Protein AF-A0A179IK41-F1 (afdb_monomer_lite)

InterPro domains:
  IPR000396 Cyclic-AMP phosphodiesterase, class-II [PF02112] (14-158)
  IPR000396 Cyclic-AMP phosphodiesterase, class-II [PR00388] (103-121)
  IPR000396 Cyclic-AMP phosphodiesterase, class-II [PR00388] (133-154)
  IPR000396 Cyclic-AMP phosphodiesterase, class-II [PTHR28283] (4-215)
  IPR036866 Ribonuclease Z/Hydroxyacylglutathione hydrolase-like [G3DSA:3.60.15.10] (10-226)
  IPR036866 Ribonuclease Z/Hydroxyacylglutathione hydrolase-like [SSF56281] (7-157)

Structure (mmCIF, N/CA/C/O backbone):
data_AF-A0A179IK41-F1
#
_entry.id   AF-A0A179IK41-F1
#
loop_
_atom_site.group_PDB
_atom_site.id
_atom_site.type_symbol
_atom_site.label_atom_id
_atom_site.label_alt_id
_atom_site.label_comp_id
_atom_site.label_asym_id
_atom_site.label_entity_id
_atom_site.label_seq_id
_atom_site.pdbx_PDB_ins_code
_atom_site.Cartn_x
_atom_site.Cartn_y
_atom_site.Cartn_z
_atom_site.occupancy
_atom_site.B_iso_or_equiv
_atom_site.auth_seq_id
_atom_site.auth_comp_id
_atom_site.auth_asym_id
_atom_site.auth_atom_id
_atom_site.pdbx_PDB_model_num
ATOM 1 N N . MET A 1 1 ? -1.082 -41.231 -0.741 1.00 46.25 1 MET A N 1
ATOM 2 C CA . MET A 1 1 ? -0.270 -39.999 -0.713 1.00 46.25 1 MET A CA 1
ATOM 3 C C . MET A 1 1 ? -1.143 -38.954 -0.056 1.00 46.25 1 MET A C 1
ATOM 5 O O . MET A 1 1 ? -2.261 -38.789 -0.522 1.00 46.25 1 MET A O 1
ATOM 9 N N . ALA A 1 2 ? -0.727 -38.386 1.077 1.00 49.88 2 ALA A N 1
ATOM 10 C CA . ALA A 1 2 ? -1.462 -37.269 1.662 1.00 49.88 2 ALA A CA 1
ATOM 11 C C . ALA A 1 2 ? -1.469 -36.142 0.625 1.00 49.88 2 ALA A C 1
ATOM 13 O O . ALA A 1 2 ? -0.405 -35.795 0.110 1.00 49.88 2 ALA A O 1
ATOM 14 N N . ASP A 1 3 ? -2.659 -35.672 0.272 1.00 60.56 3 ASP A N 1
ATOM 15 C CA . ASP A 1 3 ? -2.859 -34.543 -0.624 1.00 60.56 3 ASP A CA 1
ATOM 16 C C . ASP A 1 3 ? -2.124 -33.351 0.000 1.00 60.56 3 ASP A C 1
ATOM 18 O O . ASP A 1 3 ? -2.500 -32.881 1.078 1.00 60.56 3 ASP A O 1
ATOM 22 N N . GLN A 1 4 ? -0.977 -32.959 -0.566 1.00 61.81 4 GLN A N 1
ATOM 23 C CA . GLN A 1 4 ? -0.276 -31.783 -0.067 1.00 61.81 4 GLN A CA 1
ATOM 24 C C . GLN A 1 4 ? -1.167 -30.595 -0.384 1.00 61.81 4 GLN A C 1
ATOM 26 O O . GLN A 1 4 ? -1.300 -30.219 -1.546 1.00 61.81 4 GLN A O 1
ATOM 31 N N . ALA A 1 5 ? -1.789 -30.039 0.656 1.00 78.94 5 ALA A N 1
ATOM 32 C CA . ALA A 1 5 ? -2.621 -28.858 0.536 1.00 78.94 5 ALA A CA 1
ATOM 33 C C . ALA A 1 5 ? -1.839 -27.778 -0.219 1.00 78.94 5 ALA A C 1
ATOM 35 O O . ALA A 1 5 ? -0.788 -27.317 0.237 1.00 78.94 5 ALA A O 1
ATOM 36 N N . SER A 1 6 ? -2.330 -27.414 -1.403 1.00 85.62 6 SER A N 1
ATOM 37 C CA . SER A 1 6 ? -1.764 -26.321 -2.179 1.00 85.62 6 SER A CA 1
ATOM 38 C C . SER A 1 6 ? -1.852 -25.032 -1.361 1.00 85.62 6 SER A C 1
ATOM 40 O O . SER A 1 6 ? -2.869 -24.809 -0.697 1.00 85.62 6 SER A O 1
ATOM 42 N N . PRO A 1 7 ? -0.830 -24.164 -1.397 1.00 90.12 7 PRO A N 1
ATOM 43 C CA . PRO A 1 7 ? -0.882 -22.910 -0.665 1.00 90.12 7 PRO A CA 1
ATOM 44 C C . PRO A 1 7 ? -2.068 -22.069 -1.154 1.00 90.12 7 PRO A C 1
ATOM 46 O O . PRO A 1 7 ? -2.265 -21.897 -2.355 1.00 90.12 7 PRO A O 1
ATOM 49 N N . SER A 1 8 ? -2.853 -21.534 -0.219 1.00 92.25 8 SER A N 1
ATOM 50 C CA . SER A 1 8 ? -3.996 -20.665 -0.539 1.00 92.25 8 SER A CA 1
ATOM 51 C C . SER A 1 8 ? -3.593 -19.193 -0.657 1.00 92.25 8 SER A C 1
ATOM 53 O O . SER A 1 8 ? -4.248 -18.420 -1.353 1.00 92.25 8 SER A O 1
ATOM 55 N N . LEU A 1 9 ? -2.502 -18.798 0.007 1.00 94.94 9 LEU A N 1
ATOM 56 C CA . LEU A 1 9 ? -2.040 -17.415 0.106 1.00 94.94 9 LEU A CA 1
ATOM 57 C C . LEU A 1 9 ? -0.565 -17.293 -0.265 1.00 94.94 9 LEU A C 1
ATOM 59 O O . LEU A 1 9 ? 0.245 -18.168 0.040 1.00 94.94 9 LEU A O 1
ATOM 63 N N . GLN A 1 10 ? -0.215 -16.153 -0.854 1.00 96.50 10 GLN A N 1
ATOM 64 C CA . GLN A 1 10 ? 1.165 -15.715 -1.018 1.00 96.50 10 GLN A CA 1
ATOM 65 C C . GLN A 1 10 ? 1.386 -14.433 -0.212 1.00 96.50 10 GLN A C 1
ATOM 67 O O . GLN A 1 10 ? 0.627 -13.474 -0.357 1.00 96.50 10 GLN A O 1
ATOM 72 N N . VAL A 1 11 ? 2.453 -14.412 0.590 1.00 97.88 11 VAL A N 1
ATOM 73 C CA . VAL A 1 11 ? 2.917 -13.228 1.324 1.00 97.88 11 VAL A CA 1
ATOM 74 C C . VAL A 1 11 ? 4.266 -12.795 0.758 1.00 97.88 11 VAL A C 1
ATOM 76 O O . VAL A 1 11 ? 5.195 -13.596 0.666 1.00 97.88 11 VAL A O 1
ATOM 79 N N . ILE A 1 12 ? 4.373 -11.527 0.377 1.00 98.56 12 ILE A N 1
ATOM 80 C CA . ILE A 1 12 ? 5.592 -10.904 -0.139 1.00 98.56 12 ILE A CA 1
ATOM 81 C C . ILE A 1 12 ? 6.046 -9.875 0.883 1.00 98.56 12 ILE A C 1
ATOM 83 O O . ILE A 1 12 ? 5.348 -8.897 1.147 1.00 98.56 12 ILE A O 1
ATOM 87 N N . VAL A 1 13 ? 7.224 -10.097 1.452 1.00 98.50 13 VAL A N 1
ATOM 88 C CA . VAL A 1 13 ? 7.828 -9.182 2.419 1.00 98.50 13 VAL A CA 1
ATOM 89 C C . VAL A 1 13 ? 8.485 -8.034 1.659 1.00 98.50 13 VAL A C 1
ATOM 91 O O . VAL A 1 13 ? 9.432 -8.254 0.905 1.00 98.50 13 VAL A O 1
ATOM 94 N N . LEU A 1 14 ? 7.973 -6.815 1.841 1.00 98.50 14 LEU A N 1
ATOM 95 C CA . LEU A 1 14 ? 8.584 -5.599 1.296 1.00 98.50 14 LEU A CA 1
ATOM 96 C C . LEU A 1 14 ? 9.569 -4.984 2.293 1.00 98.50 14 LEU A C 1
ATOM 98 O O . LEU A 1 14 ? 10.637 -4.526 1.886 1.00 98.50 14 LEU A O 1
ATOM 102 N N . GLY A 1 15 ? 9.220 -5.023 3.581 1.00 97.94 15 GLY A N 1
ATOM 103 C CA . GLY A 1 15 ? 10.081 -4.633 4.690 1.00 97.94 15 GLY A CA 1
ATOM 104 C C . GLY A 1 15 ? 9.665 -5.313 5.993 1.00 97.94 15 GLY A C 1
ATOM 105 O O . GLY A 1 15 ? 8.491 -5.629 6.195 1.00 97.94 15 GLY A O 1
ATOM 106 N N . SER A 1 16 ? 10.639 -5.580 6.863 1.00 97.06 16 SER A N 1
ATOM 107 C CA . SER A 1 16 ? 10.449 -6.373 8.091 1.00 97.06 16 SER A CA 1
ATOM 108 C C . SER A 1 16 ? 11.136 -5.792 9.333 1.00 97.06 16 SER A C 1
ATOM 110 O O . SER A 1 16 ? 11.309 -6.493 10.328 1.00 97.06 16 SER A O 1
ATOM 112 N N . GLY A 1 17 ? 11.611 -4.552 9.262 1.00 96.19 17 GLY A N 1
ATOM 113 C CA . GLY A 1 17 ? 12.271 -3.840 10.352 1.00 96.19 17 GLY A CA 1
ATOM 114 C C . GLY A 1 17 ? 11.326 -2.896 11.096 1.00 96.19 17 GLY A C 1
ATOM 115 O O . GLY A 1 17 ? 10.357 -2.400 10.532 1.00 96.19 17 GLY A O 1
ATOM 116 N N . GLY A 1 18 ? 11.653 -2.595 12.354 1.00 93.31 18 GLY A N 1
ATOM 117 C CA . GLY A 1 18 ? 10.970 -1.571 13.165 1.00 93.31 18 GLY A CA 1
ATOM 118 C C . GLY A 1 18 ? 11.677 -0.208 13.170 1.00 93.31 18 GLY A C 1
ATOM 119 O O . GLY A 1 18 ? 11.460 0.596 14.068 1.00 93.31 18 GLY A O 1
ATOM 120 N N . GLY A 1 19 ? 12.597 0.027 12.228 1.00 91.81 19 GLY A N 1
ATOM 121 C CA . GLY A 1 19 ? 13.522 1.165 12.248 1.00 91.81 19 GLY A CA 1
ATOM 122 C C . GLY A 1 19 ? 14.828 0.885 13.020 1.00 91.81 19 GLY A C 1
ATOM 123 O O . GLY A 1 19 ? 15.028 -0.218 13.531 1.00 91.81 19 GLY A O 1
ATOM 124 N N . PRO A 1 20 ? 15.770 1.848 13.065 1.00 94.31 20 PRO A N 1
ATOM 125 C CA . PRO A 1 20 ? 15.646 3.219 12.562 1.00 94.31 20 PRO A CA 1
ATOM 126 C C . PRO A 1 20 ? 15.827 3.357 11.042 1.00 94.31 20 PRO A C 1
ATOM 128 O O . PRO A 1 20 ? 15.587 4.433 10.511 1.00 94.31 20 PRO A O 1
ATOM 131 N N . GLN A 1 21 ? 16.248 2.299 10.340 1.00 95.38 21 GLN A N 1
ATOM 132 C CA . GLN A 1 21 ? 16.428 2.340 8.888 1.00 95.38 21 GLN A CA 1
ATOM 133 C C . GLN A 1 21 ? 15.076 2.326 8.161 1.00 95.38 21 GLN A C 1
ATOM 135 O O . GLN A 1 21 ? 14.357 1.328 8.180 1.00 95.38 21 GLN A O 1
ATOM 140 N N . GLU A 1 22 ? 14.761 3.417 7.472 1.00 94.75 22 GLU A N 1
ATOM 141 C CA . GLU A 1 22 ? 13.494 3.666 6.783 1.00 94.75 22 GLU A CA 1
ATOM 142 C C . GLU A 1 22 ? 13.307 2.837 5.504 1.00 94.75 22 GLU A C 1
ATOM 144 O O . GLU A 1 22 ? 12.190 2.647 5.032 1.00 94.75 22 GLU A O 1
ATOM 149 N N . SER A 1 23 ? 14.384 2.301 4.928 1.00 95.12 23 SER A N 1
ATOM 150 C CA . SER A 1 23 ? 14.318 1.517 3.688 1.00 95.12 23 SER A CA 1
ATOM 151 C C . SER A 1 23 ? 13.825 0.075 3.875 1.00 95.12 23 SER A C 1
ATOM 153 O O . SER A 1 23 ? 13.613 -0.621 2.882 1.00 95.12 23 SER A O 1
ATOM 155 N N . ASN A 1 24 ? 13.638 -0.375 5.121 1.00 96.69 24 ASN A N 1
ATOM 156 C CA . ASN A 1 24 ? 13.210 -1.734 5.462 1.00 96.69 24 ASN A CA 1
ATOM 157 C C . ASN A 1 24 ? 12.112 -1.756 6.541 1.00 96.69 24 ASN A C 1
ATOM 159 O O . ASN A 1 24 ? 11.941 -2.768 7.214 1.00 96.69 24 ASN A O 1
ATOM 163 N N . VAL A 1 25 ? 11.387 -0.656 6.759 1.00 98.06 25 VAL A N 1
ATOM 164 C CA . VAL A 1 25 ? 10.297 -0.644 7.750 1.00 98.06 25 VAL A CA 1
ATOM 165 C C . VAL A 1 25 ? 9.104 -1.507 7.315 1.00 98.06 25 VAL A C 1
ATOM 167 O O . VAL A 1 25 ? 8.933 -1.780 6.127 1.00 98.06 25 VAL A O 1
ATOM 170 N N . THR A 1 26 ? 8.301 -1.957 8.279 1.00 97.88 26 THR A N 1
ATOM 171 C CA . THR A 1 26 ? 7.210 -2.932 8.112 1.00 97.88 26 THR A CA 1
ATOM 172 C C . THR A 1 26 ? 6.309 -2.671 6.899 1.00 97.88 26 THR A C 1
ATOM 174 O O . THR A 1 26 ? 5.641 -1.638 6.804 1.00 97.88 26 THR A O 1
ATOM 177 N N . ALA A 1 27 ? 6.255 -3.644 5.985 1.00 98.44 27 ALA A N 1
ATOM 178 C CA . ALA A 1 27 ? 5.286 -3.687 4.894 1.00 98.44 27 ALA A CA 1
ATOM 179 C C . ALA A 1 27 ? 5.235 -5.070 4.231 1.00 98.44 27 ALA A C 1
ATOM 181 O O . ALA A 1 27 ? 6.269 -5.674 3.921 1.00 98.44 27 ALA A O 1
ATOM 182 N N . PHE A 1 28 ? 4.025 -5.530 3.919 1.00 98.62 28 PHE A N 1
ATOM 183 C CA . PHE A 1 28 ? 3.787 -6.800 3.236 1.00 98.62 28 PHE A CA 1
ATOM 184 C C . PHE A 1 28 ? 2.762 -6.639 2.118 1.00 98.62 28 PHE A C 1
ATOM 186 O O . PHE A 1 28 ? 1.824 -5.857 2.240 1.00 98.62 28 PHE A O 1
ATOM 193 N N . LEU A 1 29 ? 2.884 -7.437 1.058 1.00 98.44 29 LEU A N 1
ATOM 194 C CA . LEU A 1 29 ? 1.787 -7.682 0.123 1.00 98.44 29 LEU A CA 1
ATOM 195 C C . LEU A 1 29 ? 1.242 -9.086 0.343 1.00 98.44 29 LEU A C 1
ATOM 197 O O . LEU A 1 29 ? 2.009 -10.038 0.470 1.00 98.44 29 LEU A O 1
ATOM 201 N N . VAL A 1 30 ? -0.076 -9.220 0.338 1.00 97.94 30 VAL A N 1
ATOM 202 C CA . VAL A 1 30 ? -0.775 -10.495 0.485 1.00 97.94 30 VAL A CA 1
ATOM 203 C C . VAL A 1 30 ? -1.747 -10.654 -0.675 1.00 97.94 30 VAL A C 1
ATOM 205 O O . VAL A 1 30 ? -2.476 -9.719 -1.002 1.00 97.94 30 VAL A O 1
ATOM 208 N N . ARG A 1 31 ? -1.769 -11.837 -1.293 1.00 96.19 31 ARG A N 1
ATOM 209 C CA . ARG A 1 31 ? -2.791 -12.225 -2.279 1.00 96.19 31 ARG A CA 1
ATOM 210 C C . ARG A 1 31 ? -3.281 -13.643 -2.047 1.00 96.19 31 ARG A C 1
ATOM 212 O O . ARG A 1 31 ? -2.528 -14.490 -1.561 1.00 96.19 31 ARG A O 1
ATOM 219 N N . SER A 1 32 ? -4.505 -13.905 -2.490 1.00 95.50 32 SER A N 1
ATOM 220 C CA . SER A 1 32 ? -4.966 -15.269 -2.739 1.00 95.50 32 SER A CA 1
ATOM 221 C C . SER A 1 32 ? -4.298 -15.820 -3.997 1.00 95.50 32 SER A C 1
ATOM 223 O O . SER A 1 32 ? -4.169 -15.121 -5.008 1.00 95.50 32 SER A O 1
ATOM 225 N N . ILE A 1 33 ? -3.845 -17.072 -3.935 1.00 94.12 33 ILE A N 1
ATOM 226 C CA . ILE A 1 33 ? -3.207 -17.735 -5.078 1.00 94.12 33 ILE A CA 1
ATOM 227 C C . ILE A 1 33 ? -4.227 -18.015 -6.186 1.00 94.12 33 ILE A C 1
ATOM 229 O O . ILE A 1 33 ? -3.870 -17.902 -7.357 1.00 94.12 33 ILE A O 1
ATOM 233 N N . GLU A 1 34 ? -5.492 -18.242 -5.828 1.00 92.69 34 GLU A N 1
ATOM 234 C CA . GLU A 1 34 ? -6.603 -18.500 -6.756 1.00 92.69 34 GLU A CA 1
ATOM 235 C C . GLU A 1 34 ? -6.963 -17.294 -7.635 1.00 92.69 34 GLU A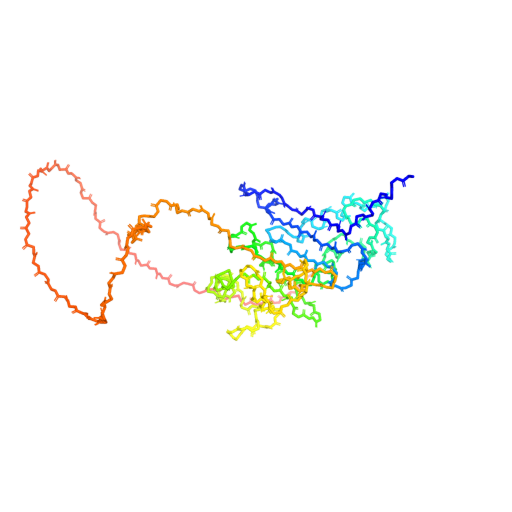 C 1
ATOM 237 O O . GLU A 1 34 ? -7.557 -17.450 -8.698 1.00 92.69 34 GLU A O 1
ATOM 242 N N . GLN A 1 35 ? -6.596 -16.082 -7.209 1.00 92.31 35 GLN A N 1
ATOM 243 C CA . GLN A 1 35 ? -6.954 -14.838 -7.898 1.00 92.31 35 GLN A CA 1
ATOM 244 C C . GLN A 1 35 ? -5.954 -14.426 -8.984 1.00 92.31 35 GLN A C 1
ATOM 246 O O . GLN A 1 35 ? -6.100 -13.362 -9.591 1.00 92.31 35 GLN A O 1
ATOM 251 N N . ASP A 1 36 ? -4.928 -15.245 -9.243 1.00 92.25 36 ASP A N 1
ATOM 252 C CA . ASP A 1 36 ? -3.797 -14.895 -10.104 1.00 92.25 36 ASP A CA 1
ATOM 253 C C . ASP A 1 36 ? -3.227 -13.490 -9.761 1.00 92.25 36 ASP A C 1
ATOM 255 O O . ASP A 1 36 ? -3.408 -12.931 -8.672 1.00 92.25 36 ASP A O 1
ATOM 259 N N . TRP A 1 37 ? -2.523 -12.879 -10.711 1.00 95.25 37 TRP A N 1
ATOM 260 C CA . TRP A 1 37 ? -2.075 -11.486 -10.650 1.00 95.25 37 TRP A CA 1
ATOM 261 C C . TRP A 1 37 ? -3.112 -10.525 -11.259 1.00 95.25 37 TRP A C 1
ATOM 263 O O . TRP A 1 37 ? -2.784 -9.699 -12.116 1.00 95.25 37 TRP A O 1
ATOM 273 N N . ARG A 1 38 ? -4.390 -10.666 -10.881 1.00 93.50 38 ARG A N 1
ATOM 274 C CA . ARG A 1 38 ? -5.484 -9.821 -11.390 1.00 93.50 38 ARG A CA 1
ATOM 275 C C . ARG A 1 38 ? -5.464 -8.411 -10.797 1.00 93.50 38 ARG A C 1
ATOM 277 O O . ARG A 1 38 ? -4.865 -8.124 -9.764 1.00 93.50 38 ARG A O 1
ATOM 284 N N . LYS A 1 39 ? -6.150 -7.491 -11.479 1.00 93.56 39 LYS A N 1
ATOM 285 C CA . LYS A 1 39 ? -6.358 -6.122 -10.990 1.00 93.56 39 LYS A CA 1
ATOM 286 C C . LYS A 1 39 ? -7.072 -6.172 -9.635 1.00 93.56 39 LYS A C 1
ATOM 288 O O . LYS A 1 39 ? -8.155 -6.732 -9.556 1.00 93.56 39 LYS A O 1
ATOM 293 N N . GLY A 1 40 ? -6.501 -5.529 -8.621 1.00 93.38 40 GLY A N 1
ATOM 294 C CA . GLY A 1 40 ? -7.066 -5.489 -7.273 1.00 93.38 40 GLY A CA 1
ATOM 295 C C . GLY A 1 40 ? -6.922 -6.782 -6.459 1.00 93.38 40 GLY A C 1
ATOM 296 O O . GLY A 1 40 ? -7.605 -6.915 -5.450 1.00 93.38 40 GLY A O 1
ATOM 297 N N . SER A 1 41 ? -6.061 -7.726 -6.863 1.00 94.56 41 SER A N 1
ATOM 298 C CA . SER A 1 41 ? -5.874 -8.994 -6.139 1.00 94.56 41 SER A CA 1
ATOM 299 C C . SER A 1 41 ? -4.875 -8.934 -4.973 1.00 94.56 41 SER A C 1
ATOM 301 O O . SER A 1 41 ? -4.649 -9.950 -4.317 1.00 94.56 41 SER A O 1
ATOM 303 N N . LEU A 1 42 ? -4.256 -7.773 -4.707 1.00 96.00 42 LEU A N 1
ATOM 304 C CA . LEU A 1 42 ? -3.311 -7.582 -3.601 1.00 96.00 42 LEU A CA 1
ATOM 305 C C . LEU A 1 42 ? -3.892 -6.696 -2.494 1.00 96.00 42 LEU A C 1
ATOM 307 O O . LEU A 1 42 ? -4.410 -5.604 -2.749 1.00 96.00 42 LEU A O 1
ATOM 311 N N . VAL A 1 43 ? -3.667 -7.118 -1.253 1.00 97.44 43 VAL A N 1
ATOM 312 C CA . VAL A 1 43 ? -3.753 -6.282 -0.050 1.00 97.44 43 VAL A CA 1
ATOM 313 C C . VAL A 1 43 ? -2.341 -5.916 0.381 1.00 97.44 43 VAL A C 1
ATOM 315 O O . VAL A 1 43 ? -1.468 -6.778 0.448 1.00 97.44 43 VAL A O 1
ATOM 318 N N . ALA A 1 44 ? -2.116 -4.645 0.694 1.00 98.06 44 ALA A N 1
ATOM 319 C CA . ALA A 1 44 ? -0.925 -4.203 1.406 1.00 98.06 44 ALA A CA 1
ATOM 320 C C . ALA A 1 44 ? -1.213 -4.216 2.912 1.00 98.06 44 ALA A C 1
ATOM 322 O O . ALA A 1 44 ? -2.166 -3.573 3.343 1.00 98.06 44 ALA A O 1
ATOM 323 N N . VAL A 1 45 ? -0.434 -4.955 3.701 1.00 98.19 45 VAL A N 1
ATOM 324 C CA . VAL A 1 45 ? -0.525 -4.962 5.169 1.00 98.19 45 VAL A CA 1
ATOM 325 C C . VAL A 1 45 ? 0.603 -4.102 5.711 1.00 98.19 45 VAL A C 1
ATOM 327 O O . VAL A 1 45 ? 1.776 -4.454 5.569 1.00 98.19 45 VAL A O 1
ATOM 330 N N . ASP A 1 46 ? 0.219 -2.968 6.291 1.00 98.25 46 ASP A N 1
ATOM 331 C CA . ASP A 1 46 ? 1.075 -1.805 6.496 1.00 98.25 46 ASP A CA 1
ATOM 332 C C . ASP A 1 46 ? 1.805 -1.368 5.217 1.00 98.25 46 ASP A C 1
ATOM 334 O O . ASP A 1 46 ? 1.737 -1.982 4.149 1.00 98.25 46 ASP A O 1
ATOM 338 N N . ALA A 1 47 ? 2.445 -0.213 5.288 1.00 97.94 47 ALA A N 1
ATOM 339 C CA . ALA A 1 47 ? 3.099 0.390 4.145 1.00 97.94 47 ALA A CA 1
ATOM 340 C C . ALA A 1 47 ? 4.187 1.363 4.587 1.00 97.94 47 ALA A C 1
ATOM 342 O O . ALA A 1 47 ? 4.251 2.496 4.104 1.00 97.94 47 ALA A O 1
ATOM 343 N N . GLY A 1 48 ? 5.057 0.914 5.489 1.00 98.19 48 GLY A N 1
ATOM 344 C CA . GLY A 1 48 ? 6.282 1.622 5.830 1.00 98.19 48 GLY A CA 1
ATOM 345 C C . GLY A 1 48 ? 7.171 1.837 4.611 1.00 98.19 48 GLY A C 1
ATOM 346 O O . GLY A 1 48 ? 7.520 2.962 4.271 1.00 98.19 48 GLY A O 1
ATOM 347 N N . VAL A 1 49 ? 7.473 0.758 3.890 1.00 98.06 49 VAL A N 1
ATOM 348 C CA . VAL A 1 49 ? 8.178 0.793 2.603 1.00 98.06 49 VAL A CA 1
ATOM 349 C C . VAL A 1 49 ? 7.310 0.156 1.521 1.00 98.06 49 VAL A C 1
ATOM 351 O O . VAL A 1 49 ? 6.616 -0.823 1.768 1.00 98.06 49 VAL A O 1
ATOM 354 N N . HIS A 1 50 ? 7.293 0.710 0.305 1.00 97.19 50 HIS A N 1
ATOM 355 C CA . HIS A 1 50 ? 6.434 0.169 -0.756 1.00 97.19 50 HIS A CA 1
ATOM 356 C C . HIS A 1 50 ? 7.059 0.284 -2.148 1.00 97.19 50 HIS A C 1
ATOM 358 O O . HIS A 1 50 ? 7.742 -0.637 -2.584 1.00 97.19 50 HIS A O 1
ATOM 364 N N . LEU A 1 51 ? 6.877 1.409 -2.850 1.00 97.19 51 LEU A N 1
ATOM 365 C CA . LEU A 1 51 ? 7.292 1.566 -4.247 1.00 97.19 51 LEU A CA 1
ATOM 366 C C . LEU A 1 51 ? 8.787 1.283 -4.469 1.00 97.19 51 LEU A C 1
ATOM 368 O O . LEU A 1 51 ? 9.140 0.639 -5.455 1.00 97.19 51 LEU A O 1
ATOM 372 N N . SER A 1 52 ? 9.651 1.710 -3.546 1.00 97.38 52 SER A N 1
ATOM 373 C CA . SER A 1 52 ? 11.092 1.433 -3.582 1.00 97.38 52 SER A CA 1
ATOM 374 C C . SER A 1 52 ? 11.403 -0.058 -3.430 1.00 97.38 52 SER A C 1
ATOM 376 O O . SER A 1 52 ? 12.142 -0.610 -4.244 1.00 97.38 52 SER A O 1
ATOM 378 N N . ALA A 1 53 ? 10.799 -0.732 -2.448 1.00 98.31 53 ALA A N 1
ATOM 379 C CA . ALA A 1 53 ? 10.973 -2.167 -2.232 1.00 98.31 53 ALA A CA 1
ATOM 380 C C . ALA A 1 53 ? 10.448 -2.990 -3.417 1.00 98.31 53 ALA A C 1
ATOM 382 O O . ALA A 1 53 ? 11.141 -3.880 -3.898 1.00 98.31 53 ALA A O 1
ATOM 383 N N . ILE A 1 54 ? 9.268 -2.653 -3.948 1.00 98.56 54 ILE A N 1
ATOM 384 C CA . ILE A 1 54 ? 8.705 -3.319 -5.131 1.00 98.56 54 ILE A CA 1
ATOM 385 C C . ILE A 1 54 ? 9.618 -3.109 -6.347 1.00 98.56 54 ILE A C 1
ATOM 387 O O . ILE A 1 54 ? 9.878 -4.060 -7.078 1.00 98.56 54 ILE A O 1
ATOM 391 N N . THR A 1 55 ? 10.134 -1.891 -6.553 1.00 98.62 55 THR A N 1
ATOM 392 C CA . THR A 1 55 ? 11.074 -1.592 -7.650 1.00 98.62 55 THR A CA 1
ATOM 393 C C . THR A 1 55 ? 12.313 -2.470 -7.552 1.00 98.62 55 THR A C 1
ATOM 395 O O . THR A 1 55 ? 12.629 -3.166 -8.512 1.00 98.62 55 THR A O 1
ATOM 398 N N . ARG A 1 56 ? 12.953 -2.499 -6.379 1.00 98.50 56 ARG A N 1
ATOM 399 C CA . ARG A 1 56 ? 14.145 -3.310 -6.122 1.00 98.50 56 ARG A CA 1
ATOM 400 C C . ARG A 1 56 ? 13.887 -4.801 -6.361 1.00 98.50 56 ARG A C 1
ATOM 402 O O . ARG A 1 56 ? 14.652 -5.442 -7.066 1.00 98.50 56 ARG A O 1
ATOM 409 N N . LEU A 1 57 ? 12.792 -5.345 -5.827 1.00 98.56 57 LEU A N 1
ATOM 410 C CA . LEU A 1 57 ? 12.457 -6.766 -5.982 1.00 98.56 57 LEU A CA 1
ATOM 411 C C . LEU A 1 57 ? 12.167 -7.153 -7.439 1.00 98.56 57 LEU A C 1
ATOM 413 O O . LEU A 1 57 ? 12.497 -8.261 -7.856 1.00 98.56 57 LEU A O 1
ATOM 417 N N . ILE A 1 58 ? 11.548 -6.262 -8.219 1.00 98.56 58 ILE A N 1
ATOM 418 C CA . ILE A 1 58 ? 11.339 -6.487 -9.655 1.00 98.56 58 ILE A CA 1
ATOM 419 C C . ILE A 1 58 ? 12.669 -6.411 -10.404 1.00 98.56 58 ILE A C 1
ATOM 421 O O . ILE A 1 58 ? 12.915 -7.240 -11.274 1.00 98.56 58 ILE A O 1
ATOM 425 N N . GLU A 1 59 ? 13.520 -5.441 -10.080 1.00 98.25 59 GLU A N 1
ATOM 426 C CA . GLU A 1 59 ? 14.839 -5.274 -10.693 1.00 98.25 59 GLU A CA 1
ATOM 427 C C . GLU A 1 59 ? 15.733 -6.498 -10.453 1.00 98.25 59 GLU A C 1
ATOM 429 O O . GLU A 1 59 ? 16.235 -7.073 -11.412 1.00 98.25 59 GLU A O 1
ATOM 434 N N . GLU A 1 60 ? 15.831 -6.965 -9.204 1.00 98.12 60 GLU A N 1
ATOM 435 C CA . GLU A 1 60 ? 16.584 -8.168 -8.814 1.00 98.12 60 GLU A CA 1
ATOM 436 C C . GLU A 1 60 ? 16.084 -9.441 -9.522 1.00 98.12 60 GLU A C 1
ATOM 438 O O . GLU A 1 60 ? 16.872 -10.335 -9.828 1.00 98.12 60 GLU A O 1
ATOM 443 N N . ALA A 1 61 ? 14.778 -9.535 -9.791 1.00 97.94 61 ALA A N 1
ATOM 444 C CA . ALA A 1 61 ? 14.169 -10.677 -10.473 1.00 97.94 61 ALA A CA 1
ATOM 445 C C . ALA A 1 61 ? 14.190 -10.567 -12.010 1.00 97.94 61 ALA A C 1
ATOM 447 O O . ALA A 1 61 ? 13.878 -11.542 -12.700 1.00 97.94 61 ALA A O 1
ATOM 448 N N . THR A 1 62 ? 14.511 -9.396 -12.568 1.00 97.62 62 THR A N 1
ATOM 449 C CA . THR A 1 62 ? 14.477 -9.168 -14.018 1.00 97.62 62 THR A CA 1
ATOM 450 C C . THR A 1 62 ? 15.734 -9.752 -14.677 1.00 97.62 62 THR A C 1
ATOM 452 O O . THR A 1 62 ? 16.846 -9.390 -14.294 1.00 97.62 62 THR A O 1
ATOM 455 N N . PRO A 1 63 ? 15.604 -10.627 -15.695 1.00 95.12 63 PRO A N 1
ATOM 456 C CA . PRO A 1 63 ? 16.757 -11.168 -16.412 1.00 95.12 63 PRO A CA 1
ATOM 457 C C . PRO A 1 63 ? 17.579 -10.085 -17.122 1.00 95.12 63 PRO A C 1
ATOM 459 O O . PRO A 1 63 ? 17.041 -9.062 -17.550 1.00 95.12 63 PRO A O 1
ATOM 462 N N . SER A 1 64 ? 18.874 -10.353 -17.309 1.00 94.06 64 SER A N 1
ATOM 463 C CA . SER A 1 64 ? 19.767 -9.539 -18.138 1.00 94.06 64 SER A CA 1
ATOM 464 C C . SER A 1 64 ? 20.188 -10.326 -19.390 1.00 94.06 64 SER A C 1
ATOM 466 O O . SER A 1 64 ? 20.715 -11.431 -19.242 1.00 94.06 64 SER A O 1
ATOM 468 N N . PRO A 1 65 ? 19.971 -9.802 -20.614 1.00 94.12 65 PRO A N 1
ATOM 469 C CA . PRO A 1 65 ? 19.335 -8.516 -20.916 1.00 94.12 65 PRO A CA 1
ATOM 470 C C . PRO A 1 65 ? 17.826 -8.518 -20.614 1.00 94.12 65 PRO A C 1
ATOM 472 O O . PRO A 1 65 ? 17.178 -9.565 -20.662 1.00 94.12 65 PRO A O 1
ATOM 475 N N . THR A 1 66 ? 17.264 -7.336 -20.334 1.00 93.81 66 THR A N 1
ATOM 476 C CA . THR A 1 66 ? 15.830 -7.184 -20.048 1.00 93.81 66 THR A CA 1
ATOM 477 C C . THR A 1 66 ? 14.986 -7.656 -21.240 1.00 93.81 66 THR A C 1
ATOM 479 O O . THR A 1 66 ? 15.179 -7.149 -22.350 1.00 93.81 66 THR A O 1
ATOM 482 N N . PRO A 1 67 ? 14.039 -8.594 -21.044 1.00 96.00 67 PRO A N 1
ATOM 483 C CA . PRO A 1 67 ? 13.161 -9.057 -22.115 1.00 96.00 67 PRO A CA 1
ATOM 484 C C . PRO A 1 67 ? 12.270 -7.942 -22.677 1.00 96.00 67 PRO A C 1
ATOM 486 O O . PRO A 1 67 ? 11.930 -6.982 -21.983 1.00 96.00 67 PRO A O 1
ATOM 489 N N . THR A 1 68 ? 11.824 -8.091 -23.926 1.00 97.06 68 THR A N 1
ATOM 490 C CA . THR A 1 68 ? 10.852 -7.170 -24.529 1.00 97.06 68 THR A CA 1
ATOM 491 C C . THR A 1 68 ? 9.499 -7.270 -23.807 1.00 97.06 68 THR A C 1
ATOM 493 O O . THR A 1 68 ? 8.940 -8.365 -23.729 1.00 97.06 68 THR A O 1
ATOM 496 N N . PRO A 1 69 ? 8.936 -6.161 -23.294 1.00 96.94 69 PRO A N 1
ATOM 497 C CA . PRO A 1 69 ? 7.616 -6.173 -22.672 1.00 96.94 69 PRO A CA 1
ATOM 498 C C . PRO A 1 69 ? 6.491 -6.462 -23.681 1.00 96.94 69 PRO A C 1
ATOM 500 O O . PRO A 1 69 ? 6.581 -6.031 -24.831 1.00 96.94 69 PRO A O 1
ATOM 503 N N . PRO A 1 70 ? 5.388 -7.103 -23.255 1.00 97.50 70 PRO A N 1
ATOM 504 C CA . PRO A 1 70 ? 5.167 -7.638 -21.915 1.00 97.50 70 PRO A CA 1
ATOM 505 C C . PRO A 1 70 ? 5.901 -8.970 -21.700 1.00 97.50 70 PRO A C 1
ATOM 507 O O . PRO A 1 70 ? 5.871 -9.837 -22.569 1.00 97.50 70 PRO A O 1
ATOM 510 N N . PHE A 1 71 ? 6.488 -9.167 -20.518 1.00 97.62 71 PHE A N 1
ATOM 511 C CA . PHE A 1 71 ? 7.184 -10.407 -20.148 1.00 97.62 71 PHE A CA 1
ATOM 512 C C . PHE A 1 71 ? 6.747 -10.902 -18.768 1.00 97.62 71 PHE A C 1
ATOM 514 O O . PHE A 1 71 ? 6.217 -10.132 -17.974 1.00 97.62 71 PHE A O 1
ATOM 521 N N . THR A 1 72 ? 6.950 -12.184 -18.473 1.00 98.06 72 THR A N 1
ATOM 522 C CA . THR A 1 72 ? 6.584 -12.778 -17.179 1.00 98.06 72 THR A CA 1
ATOM 523 C C . THR A 1 72 ? 7.834 -13.034 -16.352 1.00 98.06 72 THR A C 1
ATOM 525 O O . THR A 1 72 ? 8.787 -13.628 -16.853 1.00 98.06 72 THR A O 1
ATOM 528 N N . LEU A 1 73 ? 7.830 -12.609 -15.087 1.00 97.88 73 LEU A N 1
ATOM 529 C CA . LEU A 1 73 ? 8.901 -12.956 -14.153 1.00 97.88 73 LEU A CA 1
ATOM 530 C C . LEU A 1 73 ? 8.878 -14.457 -13.856 1.00 97.88 73 LEU A C 1
ATOM 532 O O . LEU A 1 73 ? 7.834 -15.016 -13.526 1.00 97.88 73 LEU A O 1
ATOM 536 N N . THR A 1 74 ? 10.034 -15.109 -13.937 1.00 97.19 74 THR A N 1
ATOM 537 C CA . THR A 1 74 ? 10.181 -16.550 -13.668 1.00 97.19 74 THR A CA 1
ATOM 538 C C . THR A 1 74 ? 10.790 -16.846 -12.298 1.00 97.19 74 THR A C 1
ATOM 540 O O . THR A 1 74 ? 10.855 -18.003 -11.898 1.00 97.19 74 THR A O 1
ATOM 543 N N . SER A 1 75 ? 11.252 -15.822 -11.579 1.00 96.88 75 SER A N 1
ATOM 544 C CA . SER A 1 75 ? 11.910 -15.934 -10.277 1.00 96.88 75 SER A CA 1
ATOM 545 C C . SER A 1 75 ? 11.520 -14.774 -9.355 1.00 96.88 75 SER A C 1
ATOM 547 O O . SER A 1 75 ? 10.833 -13.831 -9.757 1.00 96.88 75 SER A O 1
ATOM 549 N N . GLY A 1 76 ? 11.953 -14.863 -8.096 1.00 97.31 76 GLY A N 1
ATOM 550 C CA . GLY A 1 76 ? 11.714 -13.842 -7.082 1.00 97.31 76 GLY A CA 1
ATOM 551 C C . GLY A 1 76 ? 10.275 -13.811 -6.549 1.00 97.31 76 GLY A C 1
ATOM 552 O O . GLY A 1 76 ? 9.430 -14.619 -6.944 1.00 97.31 76 GLY A O 1
ATOM 553 N N . PRO A 1 77 ? 9.968 -12.874 -5.636 1.00 97.31 77 PRO A N 1
ATOM 554 C CA . PRO A 1 77 ? 8.669 -12.833 -4.961 1.00 97.31 77 PRO A CA 1
ATOM 555 C C . PRO A 1 77 ? 7.482 -12.553 -5.893 1.00 97.31 77 PRO A C 1
ATOM 557 O O . PRO A 1 77 ? 6.350 -12.908 -5.575 1.00 97.31 77 PRO A O 1
ATOM 560 N N . PHE A 1 78 ? 7.737 -11.947 -7.054 1.00 98.00 78 PHE A N 1
ATOM 561 C CA . PHE A 1 78 ? 6.733 -11.654 -8.079 1.00 98.00 78 PHE A CA 1
ATOM 562 C C . PHE A 1 78 ? 6.724 -12.686 -9.222 1.00 98.00 78 PHE A C 1
ATOM 564 O O . PHE A 1 78 ? 6.228 -12.391 -10.306 1.00 98.00 78 PHE A O 1
ATOM 571 N N . ALA A 1 79 ? 7.265 -13.894 -9.021 1.00 97.00 79 ALA A N 1
ATOM 572 C CA . ALA A 1 79 ? 7.218 -14.948 -10.034 1.00 97.00 79 ALA A CA 1
ATOM 573 C C . ALA A 1 79 ? 5.776 -15.211 -10.524 1.00 97.00 79 ALA A C 1
ATOM 575 O O . ALA A 1 79 ? 4.813 -15.222 -9.754 1.00 97.00 79 ALA A O 1
ATOM 576 N N . GLY A 1 80 ? 5.625 -15.394 -11.836 1.00 96.75 80 GLY A N 1
ATOM 577 C CA . GLY A 1 80 ? 4.336 -15.524 -12.518 1.00 96.75 80 GLY A CA 1
ATOM 578 C C . GLY A 1 80 ? 3.650 -14.192 -12.846 1.00 96.75 80 GLY A C 1
ATOM 579 O O . GLY A 1 80 ? 2.675 -14.191 -13.598 1.00 96.75 80 GLY A O 1
ATOM 580 N N . LEU A 1 81 ? 4.144 -13.054 -12.343 1.00 97.88 81 LEU A N 1
ATOM 581 C CA . LEU A 1 81 ? 3.595 -11.744 -12.682 1.00 97.88 81 LEU A CA 1
ATOM 582 C C . LEU A 1 81 ? 3.997 -11.345 -14.107 1.00 97.88 81 LEU A C 1
ATOM 584 O O . LEU A 1 81 ? 5.183 -11.273 -14.439 1.00 97.88 81 LEU A O 1
ATOM 588 N N . ARG A 1 82 ? 2.997 -11.026 -14.934 1.00 97.88 82 ARG A N 1
ATOM 589 C CA . ARG A 1 82 ? 3.190 -10.472 -16.278 1.00 97.88 82 ARG A CA 1
ATOM 590 C C . ARG A 1 82 ? 3.382 -8.957 -16.207 1.00 97.88 82 ARG A C 1
ATOM 592 O O . ARG A 1 82 ? 2.447 -8.216 -15.917 1.00 97.88 82 ARG A O 1
ATOM 599 N N . LEU A 1 83 ? 4.590 -8.506 -16.512 1.00 97.69 83 LEU A N 1
ATOM 600 C CA . LEU A 1 83 ? 5.026 -7.120 -16.469 1.00 97.69 83 LEU A CA 1
ATOM 601 C C . LEU A 1 83 ? 4.821 -6.416 -17.820 1.00 97.69 83 LEU A C 1
ATOM 603 O O . LEU A 1 83 ? 5.361 -6.872 -18.830 1.00 97.69 83 LEU A O 1
ATOM 607 N N . PRO A 1 84 ? 4.052 -5.312 -17.874 1.00 97.38 84 PRO A N 1
ATOM 608 C CA . PRO A 1 84 ? 3.749 -4.618 -19.125 1.00 97.38 84 PRO A CA 1
ATOM 609 C C . PRO A 1 84 ? 4.804 -3.590 -19.563 1.00 97.38 84 PRO A C 1
ATOM 611 O O . PRO A 1 84 ? 4.733 -3.113 -20.695 1.00 97.38 84 PRO A O 1
ATOM 614 N N . HIS A 1 85 ? 5.754 -3.214 -18.703 1.00 97.50 85 HIS A N 1
ATOM 615 C CA . HIS A 1 85 ? 6.711 -2.136 -18.974 1.00 97.50 85 HIS A CA 1
ATOM 616 C C . HIS A 1 85 ? 8.163 -2.626 -19.010 1.00 97.50 85 HIS A C 1
ATOM 618 O O . HIS A 1 85 ? 8.490 -3.685 -18.481 1.00 97.50 85 HIS A O 1
ATOM 624 N N . GLY A 1 86 ? 9.042 -1.832 -19.630 1.00 95.62 86 GLY A N 1
ATOM 625 C CA . GLY A 1 86 ? 10.463 -2.167 -19.802 1.00 95.62 86 GLY A CA 1
ATOM 626 C C . GLY A 1 86 ? 11.359 -1.839 -18.611 1.00 95.62 86 GLY A C 1
ATOM 627 O O . GLY A 1 86 ? 12.504 -2.266 -18.594 1.00 95.62 86 GLY A O 1
ATOM 628 N N . THR A 1 87 ? 10.867 -1.093 -17.618 1.00 97.00 87 THR A N 1
ATOM 629 C CA . THR A 1 87 ? 11.658 -0.703 -16.443 1.00 97.00 87 THR A CA 1
ATOM 630 C C . THR A 1 87 ? 11.026 -1.219 -15.156 1.00 97.00 87 THR A C 1
ATOM 632 O O . THR A 1 87 ? 9.798 -1.278 -15.025 1.00 97.00 87 THR A O 1
ATOM 635 N N . ALA A 1 88 ? 11.866 -1.557 -14.175 1.00 97.81 88 ALA A N 1
ATOM 636 C CA . ALA A 1 88 ? 11.411 -2.010 -12.863 1.00 97.81 88 ALA A CA 1
ATOM 637 C C . ALA A 1 88 ? 10.539 -0.957 -12.160 1.00 97.81 88 ALA A C 1
ATOM 639 O O . ALA A 1 88 ? 9.499 -1.295 -11.603 1.00 97.81 88 ALA A O 1
ATOM 640 N N . SER A 1 89 ? 10.892 0.328 -12.268 1.00 97.06 89 SER A N 1
ATOM 641 C CA . SER A 1 89 ? 10.134 1.432 -11.667 1.00 97.06 89 SER A CA 1
ATOM 642 C C . SER A 1 89 ? 8.729 1.587 -12.260 1.00 97.06 89 SER A C 1
ATOM 644 O O . SER A 1 89 ? 7.756 1.747 -11.519 1.00 97.06 89 SER A O 1
ATOM 646 N N . ALA A 1 90 ? 8.579 1.480 -13.585 1.00 96.69 90 ALA A N 1
ATOM 647 C CA . ALA A 1 90 ? 7.269 1.533 -14.234 1.00 96.69 90 ALA A CA 1
ATOM 648 C C . ALA A 1 90 ? 6.402 0.327 -13.841 1.00 96.69 90 ALA A C 1
ATOM 650 O O . ALA A 1 90 ? 5.209 0.474 -13.569 1.00 96.69 90 ALA A O 1
ATOM 651 N N . ASN A 1 91 ? 7.011 -0.855 -13.745 1.00 97.69 91 ASN A N 1
ATOM 652 C CA . ASN A 1 91 ? 6.345 -2.077 -13.305 1.00 97.69 91 ASN A CA 1
ATOM 653 C C . ASN A 1 91 ? 5.951 -2.042 -11.820 1.00 97.69 91 ASN A C 1
ATOM 655 O O . ASN A 1 91 ? 4.836 -2.426 -11.478 1.00 97.69 91 ASN A O 1
ATOM 659 N N . ALA A 1 92 ? 6.789 -1.501 -10.937 1.00 97.50 92 ALA A N 1
ATOM 660 C CA . ALA A 1 92 ? 6.452 -1.314 -9.527 1.00 97.50 92 ALA A CA 1
ATOM 661 C C . ALA A 1 92 ? 5.277 -0.350 -9.339 1.00 97.50 92 ALA A C 1
ATOM 663 O O . ALA A 1 92 ? 4.380 -0.562 -8.513 1.00 97.50 92 ALA A O 1
ATOM 664 N N . ALA A 1 93 ? 5.239 0.692 -10.165 1.00 95.62 93 ALA A N 1
ATOM 665 C CA . ALA A 1 93 ? 4.128 1.616 -10.191 1.00 95.62 93 ALA A CA 1
ATOM 666 C C . ALA A 1 93 ? 2.857 0.962 -10.772 1.00 95.62 93 ALA A C 1
ATOM 668 O O . ALA A 1 93 ? 1.761 1.237 -10.286 1.00 95.62 93 ALA A O 1
ATOM 669 N N . HIS A 1 94 ? 2.983 0.047 -11.743 1.00 95.44 94 HIS A N 1
ATOM 670 C CA . HIS A 1 94 ? 1.876 -0.792 -12.216 1.00 95.44 94 HIS A CA 1
ATOM 671 C C . HIS A 1 94 ? 1.326 -1.700 -11.107 1.00 95.44 94 HIS A C 1
ATOM 673 O O . HIS A 1 94 ? 0.112 -1.700 -10.900 1.00 95.44 94 HIS A O 1
ATOM 679 N N . VAL A 1 95 ? 2.187 -2.395 -10.352 1.00 96.12 95 VAL A N 1
ATOM 680 C CA . VAL A 1 95 ? 1.793 -3.218 -9.192 1.00 96.12 95 VAL A CA 1
ATOM 681 C C . VAL A 1 95 ? 1.014 -2.374 -8.184 1.00 96.12 95 VAL A C 1
ATOM 683 O O . VAL A 1 95 ? -0.128 -2.688 -7.852 1.00 96.12 95 VAL A O 1
ATOM 686 N N . THR A 1 96 ? 1.582 -1.242 -7.765 1.00 94.81 96 THR A N 1
ATOM 687 C CA . THR A 1 96 ? 0.971 -0.359 -6.759 1.00 94.81 96 THR A CA 1
ATOM 688 C C . THR A 1 96 ? -0.364 0.228 -7.238 1.00 94.81 96 THR A C 1
ATOM 690 O O . THR A 1 96 ? -1.349 0.269 -6.499 1.00 94.81 96 THR A O 1
ATOM 693 N N . ARG A 1 97 ? -0.447 0.680 -8.496 1.00 92.81 97 ARG A N 1
ATOM 694 C CA . ARG A 1 97 ? -1.655 1.336 -9.025 1.00 92.81 97 ARG A CA 1
ATOM 695 C C . ARG A 1 97 ? -2.748 0.359 -9.444 1.00 92.81 97 ARG A C 1
ATOM 697 O O . ARG A 1 97 ? -3.923 0.688 -9.286 1.00 92.81 97 ARG A O 1
ATOM 704 N N . THR A 1 98 ? -2.388 -0.821 -9.934 1.00 93.62 98 THR A N 1
ATOM 705 C CA . THR A 1 98 ? -3.332 -1.745 -10.582 1.00 93.62 98 THR A CA 1
ATOM 706 C C . THR A 1 98 ? -3.650 -2.955 -9.721 1.00 93.62 98 THR A C 1
ATOM 708 O O . THR A 1 98 ? -4.804 -3.366 -9.674 1.00 93.62 98 THR A O 1
ATOM 711 N N . LEU A 1 99 ? -2.657 -3.534 -9.048 1.00 95.25 99 LEU A N 1
ATOM 712 C CA . LEU A 1 99 ? -2.830 -4.807 -8.350 1.00 95.25 99 LEU A CA 1
ATOM 713 C C . LEU A 1 99 ? -3.198 -4.611 -6.878 1.00 95.25 99 LEU A C 1
ATOM 715 O O . LEU A 1 99 ? -4.049 -5.334 -6.377 1.00 95.25 99 LEU A O 1
ATOM 719 N N . VAL A 1 100 ? -2.617 -3.615 -6.204 1.00 95.62 100 VAL A N 1
ATOM 720 C CA . VAL A 1 100 ? -2.965 -3.290 -4.808 1.00 95.62 100 VAL A CA 1
ATOM 721 C C . VAL A 1 100 ? -4.335 -2.612 -4.754 1.00 95.62 100 VAL A C 1
ATOM 723 O O . VAL A 1 100 ? -4.487 -1.512 -5.283 1.00 95.62 100 VAL A O 1
ATOM 726 N N . ASP A 1 101 ? -5.330 -3.238 -4.130 1.00 94.69 101 ASP A N 1
ATOM 727 C CA . ASP A 1 101 ? -6.671 -2.654 -3.941 1.00 94.69 101 ASP A CA 1
ATOM 728 C C . ASP A 1 101 ? -6.756 -1.857 -2.634 1.00 94.69 101 ASP A C 1
ATOM 730 O O . ASP A 1 101 ? -7.147 -0.684 -2.620 1.00 94.69 101 ASP A O 1
ATOM 734 N N . THR A 1 102 ? -6.307 -2.496 -1.553 1.00 96.62 102 THR A N 1
ATOM 735 C CA . THR A 1 102 ? -6.513 -2.039 -0.179 1.00 96.62 102 THR A CA 1
ATOM 736 C C . THR A 1 102 ? -5.205 -2.003 0.593 1.00 96.62 102 THR A C 1
ATOM 738 O O . THR A 1 102 ? -4.420 -2.948 0.548 1.00 96.62 102 THR A O 1
ATOM 741 N N . PHE A 1 103 ? -5.007 -0.921 1.340 1.00 97.88 103 PHE A N 1
ATOM 742 C CA . PHE A 1 103 ? -3.986 -0.790 2.370 1.00 97.88 103 PHE A CA 1
ATOM 743 C C . PHE A 1 103 ? -4.632 -1.047 3.731 1.00 97.88 103 PHE A C 1
ATOM 745 O O . PHE A 1 103 ? -5.427 -0.236 4.205 1.00 97.88 103 PHE A O 1
ATOM 752 N N . LEU A 1 104 ? -4.316 -2.187 4.334 1.00 97.69 104 LEU A N 1
ATOM 753 C CA . LEU A 1 104 ? -4.688 -2.554 5.691 1.00 97.69 104 LEU A CA 1
ATOM 754 C C . LEU A 1 104 ? -3.639 -1.993 6.653 1.00 97.69 104 LEU A C 1
ATOM 756 O O . LEU A 1 104 ? -2.548 -2.548 6.758 1.00 97.69 104 LEU A O 1
ATOM 760 N N . ILE A 1 105 ? -3.960 -0.899 7.339 1.00 98.00 105 ILE A N 1
ATOM 761 C CA . ILE A 1 105 ? -3.030 -0.244 8.264 1.00 98.00 105 ILE A CA 1
ATOM 762 C C . ILE A 1 105 ? -3.334 -0.676 9.694 1.00 98.00 105 ILE A C 1
ATOM 764 O O . ILE A 1 105 ? -4.445 -0.476 10.193 1.00 98.00 105 ILE A O 1
ATOM 768 N N . THR A 1 106 ? -2.332 -1.238 10.365 1.00 96.44 106 THR A N 1
ATOM 769 C CA . THR A 1 106 ? -2.455 -1.729 11.739 1.00 96.44 106 THR A CA 1
ATOM 770 C C . THR A 1 106 ? -2.610 -0.569 12.722 1.00 96.44 106 THR A C 1
ATOM 772 O O . THR A 1 106 ? -3.567 -0.532 13.497 1.00 96.44 106 THR A O 1
ATOM 775 N N . HIS A 1 107 ? -1.713 0.416 12.657 1.00 96.38 107 HIS A N 1
ATOM 776 C CA . HIS A 1 107 ? -1.702 1.600 13.515 1.00 96.38 107 HIS A CA 1
ATOM 777 C C . HIS A 1 107 ? -0.928 2.763 12.855 1.00 96.38 107 HIS A C 1
ATOM 779 O O . HIS A 1 107 ? -0.231 2.551 11.864 1.00 96.38 107 HIS A O 1
ATOM 785 N N . PRO A 1 108 ? -1.069 4.016 13.335 1.00 96.94 108 PRO A N 1
ATOM 786 C CA . PRO A 1 108 ? -0.647 5.198 12.578 1.00 96.94 108 PRO A CA 1
ATOM 787 C C . PRO A 1 108 ? 0.807 5.639 12.829 1.00 96.94 108 PRO A C 1
ATOM 789 O O . PRO A 1 108 ? 1.132 6.802 12.587 1.00 96.94 108 PRO A O 1
ATOM 792 N N . HIS A 1 109 ? 1.686 4.770 13.339 1.00 97.06 109 HIS A N 1
ATOM 793 C CA . HIS A 1 109 ? 3.102 5.126 13.469 1.00 97.06 109 HIS A CA 1
ATOM 794 C C . HIS A 1 109 ? 3.769 5.259 12.092 1.00 97.06 109 HIS A C 1
ATOM 796 O O . HIS A 1 109 ? 3.396 4.584 11.131 1.00 97.06 109 HIS A O 1
ATOM 802 N N . LEU A 1 110 ? 4.748 6.163 11.981 1.00 97.56 110 LEU A N 1
ATOM 803 C CA . LEU A 1 110 ? 5.351 6.553 10.698 1.00 97.56 110 LEU A CA 1
ATOM 804 C C . LEU A 1 110 ? 6.039 5.397 9.966 1.00 97.56 110 LEU A C 1
ATOM 806 O O . LEU A 1 110 ? 5.982 5.326 8.739 1.00 97.56 110 LEU A O 1
ATOM 810 N N . ASP A 1 111 ? 6.653 4.479 10.695 1.00 97.69 111 ASP A N 1
ATOM 811 C CA . ASP A 1 111 ? 7.269 3.266 10.165 1.00 97.69 111 ASP A CA 1
ATOM 812 C C . ASP A 1 111 ? 6.248 2.279 9.577 1.00 97.69 111 ASP A C 1
ATOM 814 O O . ASP A 1 111 ? 6.626 1.437 8.776 1.00 97.69 111 ASP A O 1
ATOM 818 N N . HIS A 1 112 ? 4.954 2.431 9.867 1.00 98.12 112 HIS A N 1
ATOM 819 C CA . HIS A 1 112 ? 3.883 1.630 9.268 1.00 98.12 112 HIS A CA 1
ATOM 820 C C . HIS A 1 112 ? 3.167 2.337 8.107 1.00 98.12 112 HIS A C 1
ATOM 822 O O . HIS A 1 112 ? 2.447 1.688 7.350 1.00 98.12 112 HIS A O 1
ATOM 828 N N . ILE A 1 113 ? 3.342 3.656 7.935 1.00 98.31 113 ILE A N 1
ATOM 829 C CA . ILE A 1 113 ? 2.524 4.448 6.993 1.00 98.31 113 ILE A CA 1
ATOM 830 C C . ILE A 1 113 ? 3.315 5.296 5.993 1.00 98.31 113 ILE A C 1
ATOM 832 O O . ILE A 1 113 ? 2.740 5.754 5.006 1.00 98.31 113 ILE A O 1
ATOM 836 N N . SER A 1 114 ? 4.599 5.558 6.245 1.00 97.88 114 SER A N 1
ATOM 837 C CA . SER A 1 114 ? 5.393 6.542 5.491 1.00 97.88 114 SER A CA 1
ATOM 838 C C . SER A 1 114 ? 5.428 6.255 3.991 1.00 97.88 114 SER A C 1
ATOM 840 O O . SER A 1 114 ? 5.130 7.139 3.186 1.00 97.88 114 SER A O 1
ATOM 842 N N . GLY A 1 115 ? 5.708 5.013 3.605 1.00 97.25 115 GLY A N 1
ATOM 843 C CA . GLY A 1 115 ? 5.692 4.559 2.223 1.00 97.25 115 GLY A CA 1
ATOM 844 C C . GLY A 1 115 ? 4.333 4.756 1.559 1.00 97.25 115 GLY A C 1
ATOM 845 O O . GLY A 1 115 ? 4.285 5.262 0.441 1.00 97.25 115 GLY A O 1
ATOM 846 N N . PHE A 1 116 ? 3.223 4.422 2.221 1.00 97.31 116 PHE A N 1
ATOM 847 C CA . PHE A 1 116 ? 1.889 4.707 1.685 1.00 97.31 116 PHE A CA 1
ATOM 848 C C . PHE A 1 116 ? 1.700 6.202 1.447 1.00 97.31 116 PHE A C 1
ATOM 850 O O . PHE A 1 116 ? 1.422 6.585 0.312 1.00 97.31 116 PHE A O 1
ATOM 857 N N . VAL A 1 117 ? 1.915 7.032 2.475 1.00 97.56 117 VAL A N 1
ATOM 858 C CA . VAL A 1 117 ? 1.710 8.488 2.415 1.00 97.56 117 VAL A CA 1
ATOM 859 C C . VAL A 1 117 ? 2.515 9.102 1.273 1.00 97.56 117 VAL A C 1
ATOM 861 O O . VAL A 1 117 ? 1.933 9.754 0.411 1.00 97.56 117 VAL A O 1
ATOM 864 N N . ILE A 1 118 ? 3.818 8.825 1.187 1.00 96.94 118 ILE A N 1
ATOM 865 C CA . ILE A 1 118 ? 4.688 9.361 0.128 1.00 96.94 118 ILE A CA 1
ATOM 866 C C . ILE A 1 118 ? 4.225 8.888 -1.255 1.00 96.94 118 ILE A C 1
ATOM 868 O O . ILE A 1 118 ? 4.106 9.686 -2.188 1.00 96.94 118 ILE A O 1
ATOM 872 N N . ASN A 1 119 ? 3.906 7.598 -1.398 1.00 95.31 119 ASN A N 1
ATOM 873 C CA . ASN A 1 119 ? 3.522 7.024 -2.687 1.00 95.31 119 ASN A CA 1
ATOM 874 C C . ASN A 1 119 ? 2.170 7.535 -3.195 1.00 95.31 119 ASN A C 1
ATOM 876 O O . ASN A 1 119 ? 1.898 7.412 -4.392 1.00 95.31 119 ASN A O 1
ATOM 880 N N . THR A 1 120 ? 1.351 8.163 -2.342 1.00 93.62 120 THR A N 1
ATOM 881 C CA . THR A 1 120 ? 0.111 8.812 -2.787 1.00 93.62 120 THR A CA 1
ATOM 882 C C . THR A 1 120 ? 0.339 9.950 -3.786 1.00 93.62 120 THR A C 1
ATOM 884 O O . THR A 1 120 ? -0.511 10.161 -4.647 1.00 93.62 120 THR A O 1
ATOM 887 N N . ALA A 1 121 ? 1.510 10.602 -3.780 1.00 89.19 121 ALA A N 1
ATOM 888 C CA . ALA A 1 121 ? 1.878 11.585 -4.808 1.00 89.19 121 ALA A CA 1
ATOM 889 C C . ALA A 1 121 ? 1.946 10.969 -6.218 1.00 89.19 121 ALA A C 1
ATOM 891 O O . ALA A 1 121 ? 1.750 11.651 -7.221 1.00 89.19 121 ALA A O 1
ATOM 892 N N . GLY A 1 122 ? 2.212 9.663 -6.295 1.00 83.50 122 GLY A N 1
ATOM 893 C CA . GLY A 1 122 ? 2.249 8.890 -7.528 1.00 83.50 122 GLY A CA 1
ATOM 894 C C . GLY A 1 122 ? 0.951 8.143 -7.834 1.00 83.50 122 GLY A C 1
ATOM 895 O O . GLY A 1 122 ? 0.979 7.264 -8.696 1.00 83.50 122 GLY A O 1
ATOM 896 N N . LEU A 1 123 ? -0.169 8.418 -7.155 1.00 72.00 123 LEU A N 1
ATOM 897 C CA . LEU A 1 123 ? -1.455 7.756 -7.410 1.00 72.00 123 LEU A CA 1
ATOM 898 C C . LEU A 1 123 ? -2.358 8.551 -8.379 1.00 72.00 123 LEU A C 1
ATOM 900 O O . LEU A 1 123 ? -3.296 9.203 -7.933 1.00 72.00 123 LEU A O 1
ATOM 904 N N . PRO A 1 124 ? -2.208 8.408 -9.709 1.00 61.94 124 PRO A N 1
ATOM 905 C CA . PRO A 1 124 ? -3.333 8.579 -10.619 1.00 61.94 124 PRO A CA 1
ATOM 906 C C . PRO A 1 124 ? -3.778 7.194 -11.105 1.00 61.94 124 PRO A C 1
ATOM 908 O O . PRO A 1 124 ? -3.226 6.626 -12.048 1.00 61.94 124 PRO A O 1
ATOM 911 N N . GLY A 1 125 ? -4.744 6.609 -10.395 1.00 59.12 125 GLY A N 1
ATOM 912 C CA . GLY A 1 125 ? -5.441 5.380 -10.783 1.00 59.12 125 GLY A CA 1
ATOM 913 C C . GLY A 1 125 ? -6.888 5.674 -11.181 1.00 59.12 125 GLY A C 1
ATOM 914 O O . GLY A 1 125 ? -7.430 6.719 -10.847 1.00 59.12 125 GLY A O 1
ATOM 915 N N . THR A 1 126 ? -7.552 4.738 -11.865 1.00 62.06 126 THR A N 1
ATOM 916 C CA . THR A 1 126 ? -8.967 4.895 -12.267 1.00 62.06 126 THR A CA 1
ATOM 917 C C . THR A 1 126 ? -9.951 4.841 -11.092 1.00 62.06 126 THR A C 1
ATOM 919 O O . THR A 1 126 ? -11.145 5.031 -11.300 1.00 62.06 126 THR A O 1
ATOM 922 N N . ARG A 1 127 ? -9.491 4.457 -9.891 1.00 80.75 127 ARG A N 1
ATOM 923 C CA . ARG A 1 127 ? -10.318 4.258 -8.694 1.00 80.75 127 ARG A CA 1
ATOM 924 C C . ARG A 1 127 ? -9.577 4.723 -7.437 1.00 80.75 127 ARG A C 1
ATOM 926 O O . ARG A 1 127 ? -8.358 4.525 -7.383 1.00 80.75 127 ARG A O 1
ATOM 933 N N . PRO A 1 128 ? -10.300 5.268 -6.445 1.00 90.12 128 PRO A N 1
ATOM 934 C CA . PRO A 1 128 ? -9.741 5.553 -5.130 1.00 90.12 128 PRO A CA 1
ATOM 935 C C . PRO A 1 128 ? -9.137 4.293 -4.500 1.00 90.12 128 PRO A C 1
ATOM 937 O O . PRO A 1 128 ? -9.675 3.195 -4.664 1.00 90.12 128 PRO A O 1
ATOM 940 N N . LYS A 1 129 ? -8.018 4.439 -3.786 1.00 93.38 129 LYS A N 1
ATOM 941 C CA . LYS A 1 129 ? -7.437 3.352 -2.982 1.00 93.38 129 LYS A CA 1
ATOM 942 C C . LYS A 1 129 ? -8.169 3.245 -1.655 1.00 93.38 129 LYS A C 1
ATOM 944 O O . LYS A 1 129 ? -8.505 4.262 -1.054 1.00 93.38 129 LYS A O 1
ATOM 949 N N . LYS A 1 130 ? -8.379 2.028 -1.161 1.00 96.12 130 LYS A N 1
ATOM 950 C CA . LYS A 1 130 ? -8.996 1.835 0.154 1.00 96.12 130 LYS A CA 1
ATOM 951 C C . LYS A 1 130 ? -7.921 1.879 1.236 1.00 96.12 130 LYS A C 1
ATOM 953 O O . LYS A 1 130 ? -6.923 1.168 1.135 1.00 96.12 130 LYS A O 1
ATOM 958 N N . LEU A 1 131 ? -8.137 2.679 2.276 1.00 97.56 131 LEU A N 1
ATOM 959 C CA . LEU A 1 131 ? -7.398 2.587 3.534 1.00 97.56 131 LEU A CA 1
ATOM 960 C C . LEU A 1 131 ? -8.303 1.911 4.556 1.00 97.56 131 LEU A C 1
ATOM 962 O O . LEU A 1 131 ? -9.250 2.521 5.053 1.00 97.56 131 LEU A O 1
ATOM 966 N N . ALA A 1 132 ? -8.017 0.646 4.843 1.00 97.69 132 ALA A N 1
ATOM 967 C CA . ALA A 1 132 ? -8.739 -0.157 5.811 1.00 97.69 132 ALA A CA 1
ATOM 968 C C . ALA A 1 132 ? -8.009 -0.143 7.153 1.00 97.69 132 ALA A C 1
ATOM 970 O O . ALA A 1 132 ? -6.852 -0.547 7.230 1.00 97.69 132 ALA A O 1
ATOM 971 N N . ALA A 1 133 ? -8.661 0.333 8.209 1.00 97.25 133 ALA A N 1
ATOM 972 C CA . ALA A 1 133 ? -8.083 0.335 9.551 1.00 97.25 133 ALA A CA 1
ATOM 973 C C . ALA A 1 133 ? -9.159 0.509 10.628 1.00 97.25 133 ALA A C 1
ATOM 975 O O . ALA A 1 133 ? -10.318 0.821 10.335 1.00 97.25 133 ALA A O 1
ATOM 976 N N . LEU A 1 134 ? -8.768 0.336 11.892 1.00 96.31 134 LEU A N 1
ATOM 977 C CA . LEU A 1 134 ? -9.627 0.673 13.026 1.00 96.31 134 LEU A CA 1
ATOM 978 C C . LEU A 1 134 ? -9.937 2.187 13.069 1.00 96.31 134 LEU A C 1
ATOM 980 O O . LEU A 1 134 ? -9.142 2.998 12.574 1.00 96.31 134 LEU A O 1
ATOM 984 N N . PRO A 1 135 ? -11.061 2.604 13.690 1.00 96.25 135 PRO A N 1
ATOM 985 C CA . PRO A 1 135 ? -11.476 4.006 13.715 1.00 96.25 135 PRO A CA 1
ATOM 986 C C . PRO A 1 135 ? -10.435 4.951 14.325 1.00 96.25 135 PRO A C 1
ATOM 988 O O . PRO A 1 135 ? -10.278 6.067 13.836 1.00 96.25 135 PRO A O 1
ATOM 991 N N . SER A 1 136 ? -9.697 4.505 15.348 1.00 95.62 136 SER A N 1
ATOM 992 C CA . SER A 1 136 ? -8.613 5.274 15.976 1.00 95.62 136 SER A CA 1
ATOM 993 C C . SER A 1 136 ? -7.493 5.601 14.984 1.00 95.62 136 SER A C 1
ATOM 995 O O . SER A 1 136 ? -7.082 6.756 14.876 1.00 95.62 136 SER A O 1
ATOM 997 N N . THR A 1 137 ? -7.053 4.617 14.198 1.00 97.44 137 THR A N 1
ATOM 998 C CA . THR A 1 137 ? -6.046 4.795 13.143 1.00 97.44 137 THR A CA 1
ATOM 999 C C . THR A 1 137 ? -6.550 5.747 12.060 1.00 97.44 137 THR A C 1
ATOM 1001 O O . THR A 1 137 ? -5.848 6.689 11.697 1.00 97.44 137 THR A O 1
ATOM 1004 N N . ILE A 1 138 ? -7.790 5.578 11.584 1.00 98.12 138 ILE A N 1
ATOM 1005 C CA . ILE A 1 138 ? -8.386 6.481 10.580 1.00 98.12 138 ILE A CA 1
ATOM 1006 C C . ILE A 1 138 ? -8.473 7.914 11.115 1.00 98.12 138 ILE A C 1
ATOM 1008 O O . ILE A 1 138 ? -8.136 8.862 10.406 1.00 98.12 138 ILE A O 1
ATOM 1012 N N . GLN A 1 139 ? -8.870 8.091 12.377 1.00 98.19 139 GLN A N 1
ATOM 1013 C CA . GLN A 1 139 ? -8.930 9.410 13.000 1.00 98.19 139 GLN A CA 1
ATOM 1014 C C . GLN A 1 139 ? -7.547 10.071 13.074 1.00 98.19 139 GLN A C 1
ATOM 1016 O O . GLN A 1 139 ? -7.436 11.273 12.814 1.00 98.19 139 GLN A O 1
ATOM 1021 N N . ALA A 1 140 ? -6.493 9.304 13.364 1.00 98.25 140 ALA A N 1
ATOM 1022 C CA . ALA A 1 140 ? -5.124 9.806 13.337 1.00 98.25 140 ALA A CA 1
ATOM 1023 C C . ALA A 1 140 ? -4.710 10.258 11.926 1.00 98.25 140 ALA A C 1
ATOM 1025 O O . ALA A 1 140 ? -4.177 11.357 11.780 1.00 98.25 140 ALA A O 1
ATOM 1026 N N . PHE A 1 141 ? -5.039 9.493 10.877 1.00 98.44 141 PHE A N 1
ATOM 1027 C CA . PHE A 1 141 ? -4.806 9.922 9.491 1.00 98.44 141 PHE A CA 1
ATOM 1028 C C . PHE A 1 141 ? -5.510 11.241 9.168 1.00 98.44 141 PHE A C 1
ATOM 1030 O O . PHE A 1 141 ? -4.877 12.152 8.637 1.00 98.44 141 PHE A O 1
ATOM 1037 N N . LYS A 1 142 ? -6.795 11.361 9.519 1.00 98.25 142 LYS A N 1
ATOM 1038 C CA . LYS A 1 142 ? -7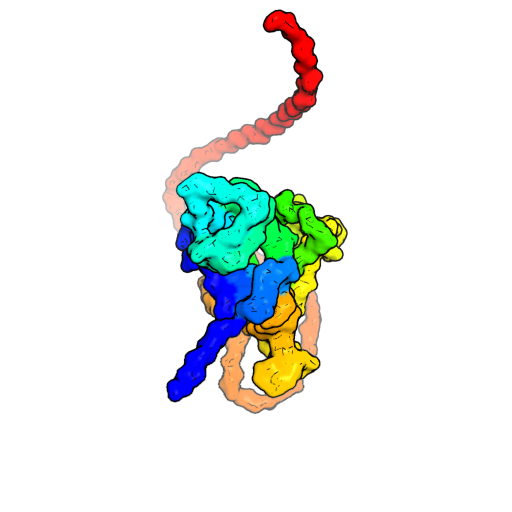.596 12.567 9.257 1.00 98.25 142 LYS A CA 1
ATOM 1039 C C . LYS A 1 142 ? -7.065 13.801 9.985 1.00 98.25 142 LYS A C 1
ATOM 1041 O O . LYS A 1 142 ? -7.118 14.902 9.452 1.00 98.25 142 LYS A O 1
ATOM 1046 N N . THR A 1 143 ? -6.592 13.622 11.215 1.00 98.38 143 THR A N 1
ATOM 1047 C CA . THR A 1 143 ? -6.176 14.737 12.078 1.00 98.38 143 THR A CA 1
ATOM 1048 C C . THR A 1 143 ? -4.735 15.151 11.798 1.00 98.38 143 THR A C 1
ATOM 1050 O O . THR A 1 143 ? -4.415 16.341 11.762 1.00 98.38 143 THR A O 1
ATOM 1053 N N . HIS A 1 144 ? -3.854 14.174 11.588 1.00 98.44 144 HIS A N 1
ATOM 1054 C CA . HIS A 1 144 ? -2.413 14.394 11.633 1.00 98.44 144 HIS A CA 1
ATOM 1055 C C . HIS A 1 144 ? -1.713 14.197 10.291 1.00 98.44 144 HIS A C 1
ATOM 1057 O O . HIS A 1 144 ? -0.670 14.802 10.106 1.00 98.44 144 HIS A O 1
ATOM 1063 N N . ILE A 1 145 ? -2.261 13.427 9.346 1.00 98.38 145 ILE A N 1
ATOM 1064 C CA . ILE A 1 145 ? -1.559 13.090 8.095 1.00 98.38 145 ILE A CA 1
ATOM 1065 C C . ILE A 1 145 ? -2.186 13.794 6.889 1.00 98.38 145 ILE A C 1
ATOM 1067 O O . ILE A 1 145 ? -1.575 14.682 6.302 1.00 98.38 145 ILE A O 1
ATOM 1071 N N . PHE A 1 146 ? -3.422 13.440 6.536 1.00 97.50 146 PHE A N 1
ATOM 1072 C CA . PHE A 1 146 ? -4.158 13.997 5.397 1.00 97.50 146 PHE A CA 1
ATOM 1073 C C . PHE A 1 146 ? -4.924 15.259 5.807 1.00 97.50 146 PHE A C 1
ATOM 1075 O O . PHE A 1 146 ? -6.148 15.320 5.735 1.00 97.50 146 PHE A O 1
ATOM 1082 N N . ASN A 1 147 ? -4.182 16.267 6.268 1.00 97.19 147 ASN A N 1
ATOM 1083 C CA . ASN A 1 147 ? -4.712 17.492 6.875 1.00 97.19 147 ASN A CA 1
ATOM 1084 C C . ASN A 1 147 ? -4.302 18.783 6.143 1.00 97.19 147 ASN A C 1
ATOM 1086 O O . ASN A 1 147 ? -4.507 19.872 6.673 1.00 97.19 147 ASN A O 1
ATOM 1090 N N . ASN A 1 148 ? -3.722 18.675 4.942 1.00 97.62 148 ASN A N 1
ATOM 1091 C CA . ASN A 1 148 ? -3.167 19.787 4.155 1.00 97.62 148 ASN A CA 1
ATOM 1092 C C . ASN A 1 148 ? -1.967 20.505 4.797 1.00 97.62 148 ASN A C 1
ATOM 1094 O O . ASN A 1 148 ? -1.540 21.538 4.287 1.00 97.62 148 ASN A O 1
ATOM 1098 N N . VAL A 1 149 ? -1.414 19.966 5.888 1.00 97.88 149 VAL A N 1
ATOM 1099 C CA . VAL A 1 149 ? -0.217 20.495 6.555 1.00 97.88 149 VAL A CA 1
ATOM 1100 C C . VAL A 1 149 ? 0.937 19.510 6.424 1.00 97.88 149 VAL A C 1
ATOM 1102 O O . VAL A 1 149 ? 1.966 19.861 5.856 1.00 97.88 149 VAL A O 1
ATOM 1105 N N . ILE A 1 150 ? 0.767 18.277 6.916 1.00 97.94 150 ILE A N 1
ATOM 1106 C CA . ILE A 1 150 ? 1.785 17.223 6.765 1.00 97.94 150 ILE A CA 1
ATOM 1107 C C . ILE A 1 150 ? 1.739 16.662 5.347 1.00 97.94 150 ILE A C 1
ATOM 1109 O O . ILE A 1 150 ? 2.770 16.532 4.692 1.00 97.94 150 ILE A O 1
ATOM 1113 N N . TRP A 1 151 ? 0.537 16.353 4.866 1.00 98.19 151 TRP A N 1
ATOM 1114 C CA . TRP A 1 151 ? 0.302 15.891 3.507 1.00 98.19 151 TRP A CA 1
ATOM 1115 C C . TRP A 1 151 ? -1.048 16.414 2.992 1.00 98.19 151 TRP A C 1
ATOM 1117 O O . TRP A 1 151 ? -1.957 16.642 3.803 1.00 98.19 151 TRP A O 1
ATOM 1127 N N . PRO A 1 152 ? -1.225 16.620 1.670 1.00 96.94 152 PRO A N 1
ATOM 1128 C CA . PRO A 1 152 ? -2.523 16.980 1.107 1.00 96.94 152 PRO A CA 1
ATOM 1129 C C . PRO A 1 152 ? -3.636 16.036 1.574 1.00 96.94 152 PRO A C 1
ATOM 1131 O O . PRO A 1 152 ? -3.422 14.827 1.706 1.00 96.94 152 PRO A O 1
ATOM 1134 N N . ASN A 1 153 ? -4.837 16.570 1.811 1.00 97.25 153 ASN A N 1
ATOM 1135 C CA . ASN A 1 153 ? -5.993 15.732 2.094 1.00 97.25 153 ASN A CA 1
ATOM 1136 C C . ASN A 1 153 ? -6.430 15.012 0.813 1.00 97.25 153 ASN A C 1
ATOM 1138 O O . ASN A 1 153 ? -7.189 15.544 0.005 1.00 97.25 153 ASN A O 1
ATOM 1142 N N . LEU A 1 154 ? -5.935 13.791 0.628 1.00 95.81 154 LEU A N 1
ATOM 1143 C CA . LEU A 1 154 ? -6.262 12.947 -0.520 1.00 95.81 154 LEU A CA 1
ATOM 1144 C C . LEU A 1 154 ? -7.456 12.021 -0.263 1.00 95.81 154 LEU A C 1
ATOM 1146 O O . LEU A 1 154 ? -7.821 11.255 -1.153 1.00 95.81 154 LEU A O 1
ATOM 1150 N N . SER A 1 155 ? -8.059 12.079 0.927 1.00 95.88 155 SER A N 1
ATOM 1151 C CA . SER A 1 155 ? -9.246 11.283 1.248 1.00 95.88 155 SER A CA 1
ATOM 1152 C C . SER A 1 155 ? -10.509 11.807 0.557 1.00 95.88 155 SER A C 1
ATOM 1154 O O . SER A 1 155 ? -10.510 12.899 -0.003 1.00 95.88 155 SER A O 1
ATOM 1156 N N . ASP A 1 156 ? -11.589 11.036 0.584 1.00 95.94 156 ASP A N 1
ATOM 1157 C CA . ASP A 1 156 ? -12.939 11.446 0.176 1.00 95.94 156 ASP A CA 1
ATOM 1158 C C . ASP A 1 156 ? -13.748 12.103 1.312 1.00 95.94 156 ASP A C 1
ATOM 1160 O O . ASP A 1 156 ? -14.925 12.422 1.148 1.00 95.94 156 ASP A O 1
ATOM 1164 N N . GLU A 1 157 ? -13.112 12.368 2.455 1.00 96.81 157 GLU A N 1
ATOM 1165 C CA . GLU A 1 157 ? -13.714 13.029 3.610 1.00 96.81 157 GLU A CA 1
ATOM 1166 C C . GLU A 1 157 ? -13.091 14.413 3.854 1.00 96.81 157 GLU A C 1
ATOM 1168 O O . GLU A 1 157 ? -11.989 14.720 3.396 1.00 96.81 157 GLU A O 1
ATOM 1173 N N . ASN A 1 158 ? -13.779 15.269 4.621 1.00 94.75 158 ASN A N 1
ATOM 1174 C CA . ASN A 1 158 ? -13.280 16.589 5.037 1.00 94.75 158 ASN A CA 1
ATOM 1175 C C . ASN A 1 158 ? -12.772 17.463 3.863 1.00 94.75 158 ASN A C 1
ATOM 1177 O O . ASN A 1 158 ? -11.713 18.086 3.965 1.00 94.75 158 ASN A O 1
ATOM 1181 N N . ASN A 1 159 ? -13.518 17.500 2.751 1.00 94.94 159 ASN A N 1
ATOM 1182 C CA . ASN A 1 159 ? -13.166 18.221 1.517 1.00 94.94 159 ASN A CA 1
ATOM 1183 C C . ASN A 1 159 ? -11.833 17.775 0.882 1.00 94.94 159 ASN A C 1
ATOM 1185 O O . ASN A 1 159 ? -11.088 18.603 0.358 1.00 94.94 159 ASN A O 1
ATOM 1189 N N . GLY A 1 160 ? -11.501 16.485 0.964 1.00 94.88 160 GLY A N 1
ATOM 1190 C CA . GLY A 1 160 ? -10.311 15.937 0.319 1.00 94.88 160 GLY A CA 1
ATOM 1191 C C . GLY A 1 160 ? -10.489 15.646 -1.176 1.00 94.88 160 GLY A C 1
ATOM 1192 O O . GLY A 1 160 ? -11.576 15.764 -1.740 1.00 94.88 160 GLY A O 1
ATOM 1193 N N . ALA A 1 161 ? -9.389 15.270 -1.829 1.00 93.75 161 ALA A N 1
ATOM 1194 C CA . ALA A 1 161 ? -9.318 15.060 -3.276 1.00 93.75 161 ALA A CA 1
ATOM 1195 C C . ALA A 1 161 ? -9.985 13.761 -3.782 1.00 93.75 161 ALA A C 1
ATOM 1197 O O . ALA A 1 161 ? -10.021 13.530 -4.989 1.00 93.75 161 ALA A O 1
ATOM 1198 N N . GLY A 1 162 ? -10.477 12.896 -2.889 1.00 93.88 162 GLY A N 1
ATOM 1199 C CA . GLY A 1 162 ? -11.203 11.674 -3.251 1.00 93.88 162 GL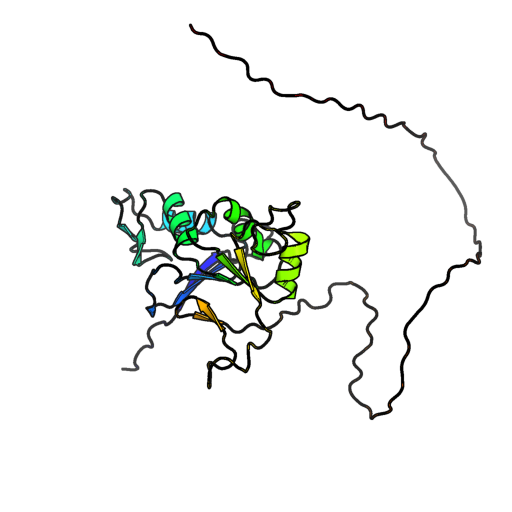Y A CA 1
ATOM 1200 C C . GLY A 1 162 ? -10.347 10.561 -3.861 1.00 93.88 162 GLY A C 1
ATOM 1201 O O . GLY A 1 162 ? -10.873 9.681 -4.534 1.00 93.88 162 GLY A O 1
ATOM 1202 N N . LEU A 1 163 ? -9.029 10.579 -3.652 1.00 94.00 163 LEU A N 1
ATOM 1203 C CA . LEU A 1 163 ? -8.119 9.532 -4.138 1.00 94.00 163 LEU A CA 1
ATOM 1204 C C . LEU A 1 163 ? -8.014 8.344 -3.170 1.00 94.00 163 LEU A C 1
ATOM 1206 O O . LEU A 1 163 ? -7.510 7.283 -3.547 1.00 94.00 163 LEU A O 1
ATOM 1210 N N . ILE A 1 164 ? -8.467 8.520 -1.929 1.00 95.56 164 ILE A N 1
ATOM 1211 C CA . ILE A 1 164 ? -8.420 7.523 -0.862 1.00 95.56 164 ILE A CA 1
ATOM 1212 C C . ILE A 1 164 ? -9.793 7.448 -0.198 1.00 95.56 164 ILE A C 1
ATOM 1214 O O . ILE A 1 164 ? -10.332 8.470 0.210 1.00 95.56 164 ILE A O 1
ATOM 1218 N N . THR A 1 165 ? -10.319 6.240 -0.036 1.00 96.12 165 THR A N 1
ATOM 1219 C CA . THR A 1 165 ? -11.569 5.984 0.687 1.00 96.12 165 THR A CA 1
ATOM 1220 C C . THR A 1 165 ? -11.269 5.214 1.963 1.00 96.12 165 THR A C 1
ATOM 1222 O O . THR A 1 165 ? -10.554 4.208 1.940 1.00 96.12 165 THR A O 1
ATOM 1225 N N . TYR A 1 166 ? -11.822 5.661 3.088 1.00 97.44 166 TYR A N 1
ATOM 1226 C CA . TYR A 1 166 ? -11.650 4.974 4.366 1.00 97.44 166 TYR A CA 1
ATOM 1227 C C . TYR A 1 166 ? -12.611 3.791 4.514 1.00 97.44 166 TYR A C 1
ATOM 1229 O O . TYR A 1 166 ? -13.829 3.959 4.538 1.00 97.44 166 TYR A O 1
ATOM 1237 N N . LEU A 1 167 ? -12.058 2.595 4.716 1.00 96.25 167 LEU A N 1
ATOM 1238 C CA . LEU A 1 167 ? -12.800 1.410 5.131 1.00 96.25 167 LEU A CA 1
ATOM 1239 C C . LEU A 1 167 ? -12.628 1.217 6.643 1.00 96.25 167 LEU A C 1
ATOM 1241 O O . LEU A 1 167 ? -11.602 0.738 7.124 1.00 96.25 167 LEU A O 1
ATOM 1245 N N . ARG A 1 168 ? -13.637 1.623 7.414 1.00 95.00 168 ARG A N 1
ATOM 1246 C CA . ARG A 1 168 ? -13.615 1.507 8.879 1.00 95.00 168 ARG A CA 1
ATOM 1247 C C . ARG A 1 168 ? -13.840 0.058 9.296 1.00 95.00 168 ARG A C 1
ATOM 1249 O O . ARG A 1 168 ? -14.921 -0.486 9.086 1.00 95.00 168 ARG A O 1
ATOM 1256 N N . LEU A 1 169 ? -12.820 -0.544 9.894 1.00 94.56 169 LEU A N 1
ATOM 1257 C CA . LEU A 1 169 ? -12.864 -1.903 10.425 1.00 94.56 169 LEU A CA 1
ATOM 1258 C C . LEU A 1 169 ? -13.425 -1.914 11.847 1.00 94.56 169 LEU A C 1
ATOM 1260 O O . LEU A 1 169 ? -13.407 -0.902 12.547 1.00 94.56 169 LEU A O 1
ATOM 1264 N N . MET A 1 170 ? -13.905 -3.078 12.277 1.00 92.19 170 MET A N 1
ATOM 1265 C CA . MET A 1 170 ? -14.388 -3.303 13.637 1.00 92.19 170 MET A CA 1
ATOM 1266 C C . MET A 1 170 ? -13.489 -4.306 14.346 1.00 92.19 170 MET A C 1
ATOM 1268 O O . MET A 1 170 ? -13.080 -5.318 13.770 1.00 92.19 170 MET A O 1
ATOM 1272 N N . GLU A 1 171 ? -13.190 -4.028 15.610 1.00 91.12 171 GLU A N 1
ATOM 1273 C CA . GLU A 1 171 ? -12.493 -4.978 16.465 1.00 91.12 171 GLU A CA 1
ATOM 1274 C C . GLU A 1 171 ? -13.336 -6.247 16.652 1.00 91.12 171 GLU A C 1
ATOM 1276 O O . GLU A 1 171 ? -14.537 -6.182 16.901 1.00 91.12 171 GLU A O 1
ATOM 1281 N N . GLY A 1 172 ? -12.710 -7.410 16.477 1.00 89.62 172 GLY A N 1
ATOM 1282 C CA . GLY A 1 172 ? -13.391 -8.699 16.456 1.00 89.62 172 GLY A CA 1
ATOM 1283 C C . GLY A 1 172 ? -14.237 -8.943 15.202 1.00 89.62 172 GLY A C 1
ATOM 1284 O O . GLY A 1 172 ? -14.864 -9.999 15.105 1.00 89.62 172 GLY A O 1
ATOM 1285 N N . GLY A 1 173 ? -14.235 -8.028 14.226 1.00 89.69 173 GLY A N 1
ATOM 1286 C CA . GLY A 1 173 ? -15.010 -8.151 12.995 1.00 89.69 173 GLY A CA 1
ATOM 1287 C C . GLY A 1 173 ? -16.498 -7.819 13.142 1.00 89.69 173 GLY A C 1
ATOM 1288 O O . GLY A 1 173 ? -16.958 -7.397 14.198 1.00 89.69 173 GLY A O 1
ATOM 1289 N N . SER A 1 174 ? -17.271 -8.005 12.067 1.00 86.06 174 SER A N 1
ATOM 1290 C CA . SER A 1 174 ? -18.728 -7.789 12.081 1.00 86.06 174 SER A CA 1
ATOM 1291 C C . SER A 1 174 ? -19.482 -9.090 12.361 1.00 86.06 174 SER A C 1
ATOM 1293 O O . SER A 1 174 ? -19.493 -9.962 11.494 1.00 86.06 174 SER A O 1
ATOM 1295 N N . PRO A 1 175 ? -20.193 -9.245 13.494 1.00 82.69 175 PRO A N 1
ATOM 1296 C CA . PRO A 1 175 ? -20.963 -10.462 13.766 1.00 82.69 175 PRO A CA 1
ATOM 1297 C C . PRO A 1 175 ? -22.055 -10.766 12.728 1.00 82.69 175 PRO A C 1
ATOM 1299 O O . PRO A 1 175 ? -22.552 -11.889 12.707 1.00 82.69 175 PRO A O 1
ATOM 1302 N N . ALA A 1 176 ? -22.429 -9.771 11.914 1.00 85.44 176 ALA A N 1
ATOM 1303 C CA . ALA A 1 176 ? -23.418 -9.870 10.844 1.00 85.44 176 ALA A CA 1
ATOM 1304 C C . ALA A 1 176 ? -22.832 -10.315 9.488 1.00 85.44 176 ALA A C 1
ATOM 1306 O O . ALA A 1 176 ? -23.587 -10.461 8.532 1.00 85.44 176 ALA A O 1
ATOM 1307 N N . LEU A 1 177 ? -21.509 -10.484 9.379 1.00 86.94 177 LEU A N 1
ATOM 1308 C CA . LEU A 1 177 ? -20.840 -10.917 8.152 1.00 86.94 177 LEU A CA 1
ATOM 1309 C C . LEU A 1 177 ? -20.274 -12.329 8.303 1.00 86.94 177 LEU A C 1
ATOM 1311 O O . LEU A 1 177 ? -19.646 -12.637 9.318 1.00 86.94 177 LEU A O 1
ATOM 1315 N N . GLY A 1 178 ? -20.447 -13.136 7.255 1.00 85.12 178 GLY A N 1
ATOM 1316 C CA . GLY A 1 178 ? -19.946 -14.506 7.168 1.00 85.12 178 GLY A CA 1
ATOM 1317 C C . GLY A 1 178 ? -20.682 -15.501 8.071 1.00 85.12 178 GLY A C 1
ATOM 1318 O O . GLY A 1 178 ? -21.397 -15.124 8.997 1.00 85.12 178 GLY A O 1
ATOM 1319 N N . ASP A 1 179 ? -20.446 -16.786 7.819 1.00 82.44 179 ASP A N 1
ATOM 1320 C CA . ASP A 1 179 ? -21.000 -17.906 8.581 1.00 82.44 179 ASP A CA 1
ATOM 1321 C C . ASP A 1 179 ? -19.882 -18.858 9.029 1.00 82.44 179 ASP A C 1
ATOM 1323 O O . ASP A 1 179 ? -18.798 -18.890 8.440 1.00 82.44 179 ASP A O 1
ATOM 1327 N N . GLY A 1 180 ? -20.135 -19.636 10.087 1.00 88.38 180 GLY A N 1
ATOM 1328 C CA . GLY A 1 180 ? -19.171 -20.605 10.623 1.00 88.38 180 GLY A CA 1
ATOM 1329 C C . GLY A 1 180 ? -17.811 -19.973 10.950 1.00 88.38 180 GLY A C 1
ATOM 1330 O O . GLY A 1 180 ? -17.745 -18.949 11.631 1.00 88.38 180 GLY A O 1
ATOM 1331 N N . GLU A 1 181 ? -16.735 -20.566 10.430 1.00 85.00 181 GLU A N 1
ATOM 1332 C CA . GLU A 1 181 ? -15.351 -20.085 10.589 1.00 85.00 181 GLU A CA 1
ATOM 1333 C C . GLU A 1 181 ? -15.103 -18.711 9.934 1.00 85.00 181 GLU A C 1
ATOM 1335 O O . GLU A 1 181 ? -14.244 -17.951 10.380 1.00 85.00 181 GLU A O 1
ATOM 1340 N N . GLY A 1 182 ? -15.886 -18.351 8.909 1.00 85.81 182 GLY A N 1
ATOM 1341 C CA . GLY A 1 182 ? -15.814 -17.052 8.231 1.00 85.81 182 GLY A CA 1
ATOM 1342 C C . GLY A 1 182 ? -16.548 -15.929 8.968 1.00 85.81 182 GLY A C 1
ATOM 1343 O O . GLY A 1 182 ? -16.508 -14.773 8.546 1.00 85.81 182 GLY A O 1
ATOM 1344 N N . LYS A 1 183 ? -17.220 -16.227 10.085 1.00 90.75 183 LYS A N 1
ATOM 1345 C CA . LYS A 1 183 ? -17.990 -15.229 10.829 1.00 90.75 183 LYS A CA 1
ATOM 1346 C C . LYS A 1 183 ? -17.096 -14.102 11.339 1.00 90.75 183 LYS A C 1
ATOM 1348 O O . LYS A 1 183 ? -16.086 -14.331 12.010 1.00 90.75 183 LYS A O 1
ATOM 1353 N N . GLY A 1 184 ? -17.494 -12.859 11.097 1.00 91.06 184 GLY A N 1
ATOM 1354 C CA . GLY A 1 184 ? -16.744 -11.670 11.491 1.00 91.06 184 GLY A CA 1
ATOM 1355 C C . GLY A 1 184 ? -15.718 -11.198 10.471 1.00 91.06 184 GLY A C 1
ATOM 1356 O O . GLY A 1 184 ? -15.243 -10.073 10.602 1.00 91.06 184 GLY A O 1
ATOM 1357 N N . TYR A 1 185 ? -15.377 -12.004 9.469 1.00 92.75 185 TYR A N 1
ATOM 1358 C CA . TYR A 1 185 ? -14.431 -11.584 8.449 1.00 92.75 185 TYR A CA 1
ATOM 1359 C C . TYR A 1 185 ? -15.090 -10.611 7.465 1.00 92.75 185 TYR A C 1
ATOM 1361 O O . TYR A 1 185 ? -16.241 -10.776 7.061 1.00 92.75 185 TYR A O 1
ATOM 1369 N N . LEU A 1 186 ? -14.350 -9.568 7.099 1.00 92.69 186 LEU A N 1
ATOM 1370 C CA . LEU A 1 186 ? -14.742 -8.573 6.111 1.00 92.69 186 LEU A CA 1
ATOM 1371 C C . LEU A 1 186 ? -13.866 -8.733 4.874 1.00 92.69 186 LEU A C 1
ATOM 1373 O O . LEU A 1 186 ? -12.641 -8.759 4.979 1.00 92.69 186 LEU A O 1
ATOM 1377 N N . GLU A 1 187 ? -14.486 -8.792 3.703 1.00 91.44 187 GLU A N 1
ATOM 1378 C CA . GLU A 1 187 ? -13.757 -8.777 2.440 1.00 91.44 187 GLU A CA 1
ATOM 1379 C C . GLU A 1 187 ? -13.088 -7.414 2.214 1.00 91.44 187 GLU A C 1
ATOM 1381 O O . GLU A 1 187 ? -13.736 -6.366 2.252 1.00 91.44 187 GLU A O 1
ATOM 1386 N N . VAL A 1 188 ? -11.772 -7.431 1.991 1.00 90.75 188 VAL A N 1
ATOM 1387 C CA . VAL A 1 188 ? -10.963 -6.220 1.751 1.00 90.75 188 VAL A CA 1
ATOM 1388 C C . VAL A 1 188 ? -10.384 -6.171 0.347 1.00 90.75 188 VAL A C 1
ATOM 1390 O O . VAL A 1 188 ? -10.127 -5.080 -0.156 1.00 90.75 188 VAL A O 1
ATOM 1393 N N . CYS A 1 189 ? -10.219 -7.318 -0.303 1.00 88.81 189 CYS A N 1
ATOM 1394 C CA . CYS A 1 189 ? -10.015 -7.432 -1.741 1.00 88.81 189 CYS A CA 1
ATOM 1395 C C . CYS A 1 189 ? -10.600 -8.764 -2.221 1.00 88.81 189 CYS A C 1
ATOM 1397 O O . CYS A 1 189 ? -10.934 -9.624 -1.405 1.00 88.81 189 CYS A O 1
ATOM 1399 N N . GLU A 1 190 ? -10.675 -8.949 -3.536 1.00 85.50 190 GLU A N 1
ATOM 1400 C CA . GLU A 1 190 ? -11.202 -10.179 -4.127 1.00 85.50 190 GLU A CA 1
ATOM 1401 C C . GLU A 1 190 ? -10.435 -11.402 -3.600 1.00 85.50 190 GLU A C 1
ATOM 1403 O O . GLU A 1 190 ? -9.203 -11.456 -3.650 1.00 85.50 190 GLU A O 1
ATOM 1408 N N . GLY A 1 191 ? -11.167 -12.360 -3.030 1.00 88.31 191 GLY A N 1
ATOM 1409 C CA . GLY A 1 191 ? -10.602 -13.593 -2.479 1.00 88.31 191 GLY A CA 1
ATOM 1410 C C . GLY A 1 191 ? -9.840 -13.445 -1.156 1.00 88.31 191 GLY A C 1
ATOM 1411 O O . GLY A 1 191 ? -9.274 -14.438 -0.702 1.00 88.31 191 GLY A O 1
ATOM 1412 N N . LEU A 1 192 ? -9.819 -12.262 -0.523 1.00 92.94 192 LEU A N 1
ATOM 1413 C CA . LEU A 1 192 ? -9.237 -12.064 0.810 1.00 92.94 192 LEU A CA 1
ATOM 1414 C C . LEU A 1 192 ? -10.211 -11.390 1.770 1.00 92.94 192 LEU A C 1
ATOM 1416 O O . LEU A 1 192 ? -10.683 -10.269 1.560 1.00 92.94 192 LEU A O 1
ATOM 1420 N N . GLN A 1 193 ? -10.412 -12.052 2.904 1.00 92.81 193 GLN A N 1
ATOM 1421 C CA . GLN A 1 193 ? -11.167 -11.513 4.020 1.00 92.81 193 GLN A CA 1
ATOM 1422 C C . GLN A 1 193 ? -10.261 -11.345 5.237 1.00 92.81 193 GLN A C 1
ATOM 1424 O O . GLN A 1 193 ? -9.337 -12.128 5.457 1.00 92.81 193 GLN A O 1
ATOM 1429 N N . VAL A 1 194 ? -10.530 -10.320 6.041 1.00 93.44 194 VAL A N 1
ATOM 1430 C CA . VAL A 1 194 ? -9.747 -10.000 7.236 1.00 93.44 194 VAL A CA 1
ATOM 1431 C C . VAL A 1 194 ? -10.642 -9.825 8.445 1.00 93.44 194 VAL A C 1
ATOM 1433 O O . VAL A 1 194 ? -11.796 -9.407 8.353 1.00 93.44 194 VAL A O 1
ATOM 1436 N N . LYS A 1 195 ? -10.066 -10.106 9.605 1.00 93.19 195 LYS A N 1
ATOM 1437 C CA . LYS A 1 195 ? -10.651 -9.842 10.909 1.00 93.19 195 LYS A CA 1
ATOM 1438 C C . LYS A 1 195 ? -9.581 -9.162 11.743 1.00 93.19 195 LYS A C 1
ATOM 1440 O O . LYS A 1 195 ? -8.422 -9.568 11.708 1.00 93.19 195 LYS A O 1
ATOM 1445 N N . THR A 1 196 ? -9.946 -8.081 12.413 1.00 91.25 196 THR A N 1
ATOM 1446 C CA . THR A 1 196 ? -8.987 -7.212 13.101 1.00 91.25 196 THR A CA 1
ATOM 1447 C C . THR A 1 196 ? -9.204 -7.227 14.597 1.00 91.25 196 THR A C 1
ATOM 1449 O O . THR A 1 196 ? -10.342 -7.264 15.054 1.00 91.25 196 THR A O 1
ATOM 1452 N N . TRP A 1 197 ? -8.116 -7.128 15.353 1.00 87.88 197 TRP A N 1
ATOM 1453 C CA . TRP A 1 197 ? -8.117 -6.983 16.806 1.00 87.88 197 TRP A CA 1
ATOM 1454 C C . TRP A 1 197 ? -7.258 -5.785 17.188 1.00 87.88 197 TRP A C 1
ATOM 1456 O O . TRP A 1 197 ? -6.275 -5.495 16.501 1.00 87.88 197 TRP A O 1
ATOM 1466 N N . SER A 1 198 ? -7.629 -5.079 18.256 1.00 83.25 198 SER A N 1
ATOM 1467 C CA . SER A 1 198 ? -6.819 -3.965 18.737 1.00 83.25 198 SER A CA 1
ATOM 1468 C C . SER A 1 198 ? -5.509 -4.488 19.319 1.00 83.25 198 SER A C 1
ATOM 1470 O O . SER A 1 198 ? -5.479 -5.474 20.055 1.00 83.25 198 SER A O 1
ATOM 1472 N N . VAL A 1 199 ? -4.411 -3.800 19.011 1.00 72.44 199 VAL A N 1
ATOM 1473 C CA . VAL A 1 199 ? -3.101 -4.073 19.608 1.00 72.44 199 VAL A CA 1
ATOM 1474 C C . VAL A 1 199 ? -2.867 -3.070 20.735 1.00 72.44 199 VAL A C 1
ATOM 1476 O O . VAL A 1 199 ? -2.870 -1.860 20.509 1.00 72.44 199 VAL A O 1
ATOM 1479 N N . SER A 1 200 ? -2.657 -3.567 21.955 1.00 67.94 200 SER A N 1
ATOM 1480 C CA . SER A 1 200 ? -2.209 -2.745 23.083 1.00 67.94 200 SER A CA 1
ATOM 1481 C C . SER A 1 200 ? -0.686 -2.753 23.146 1.00 67.94 200 SER A C 1
ATOM 1483 O O . SER A 1 200 ? -0.075 -3.814 23.243 1.00 67.94 200 SER A O 1
ATOM 1485 N N . HIS A 1 201 ? -0.076 -1.569 23.132 1.00 56.41 201 HIS A N 1
ATOM 1486 C CA . HIS A 1 201 ? 1.367 -1.390 23.325 1.00 56.41 201 HIS A CA 1
ATOM 1487 C C . HIS A 1 201 ? 1.744 -1.267 24.817 1.00 56.41 201 HIS A C 1
ATOM 1489 O O . HIS A 1 201 ? 2.882 -0.948 25.151 1.00 56.41 201 HIS A O 1
ATOM 1495 N N . GLY A 1 202 ? 0.787 -1.505 25.727 1.00 56.22 202 GLY A N 1
ATOM 1496 C CA . GLY A 1 202 ? 0.918 -1.152 27.139 1.00 56.22 202 GLY A CA 1
ATOM 1497 C C . GLY A 1 202 ? 0.867 0.365 27.364 1.00 56.22 202 GLY A C 1
ATOM 1498 O O . GLY A 1 202 ? 0.740 1.152 26.428 1.00 56.22 202 GLY A O 1
ATOM 1499 N N . HIS A 1 203 ? 0.935 0.793 28.624 1.00 51.22 203 HIS A N 1
ATOM 1500 C CA . HIS A 1 203 ? 1.035 2.211 28.972 1.00 51.22 203 HIS A CA 1
ATOM 1501 C C . HIS A 1 203 ? 2.515 2.582 29.132 1.00 51.22 203 HIS A C 1
ATOM 1503 O O . HIS A 1 203 ? 3.147 2.223 30.125 1.00 51.22 203 HIS A O 1
ATOM 1509 N N . CYS A 1 204 ? 3.088 3.280 28.152 1.00 49.06 204 CYS A N 1
ATOM 1510 C CA . CYS A 1 204 ? 4.459 3.781 28.239 1.00 49.06 204 CYS A CA 1
ATOM 1511 C C . CYS A 1 204 ? 4.510 5.029 29.122 1.00 49.06 204 CYS A C 1
ATOM 1513 O O . CYS A 1 204 ? 4.111 6.084 28.653 1.00 49.06 204 CYS A O 1
ATOM 1515 N N . LEU A 1 205 ? 5.032 4.909 30.353 1.00 55.50 205 LEU A N 1
ATOM 1516 C CA . LEU A 1 205 ? 5.511 5.970 31.274 1.00 55.50 205 LEU A CA 1
ATOM 1517 C C . LEU A 1 205 ? 4.612 7.201 31.550 1.00 55.50 205 LEU A C 1
ATOM 1519 O O . LEU A 1 205 ? 4.930 7.981 32.451 1.00 55.50 205 LEU A O 1
ATOM 1523 N N . GLU A 1 206 ? 3.489 7.381 30.864 1.00 52.44 206 GLU A N 1
ATOM 1524 C CA . GLU A 1 206 ? 2.495 8.389 31.185 1.00 52.44 206 GLU A CA 1
ATOM 1525 C C . GLU A 1 206 ? 1.763 7.957 32.451 1.00 52.44 206 GLU A C 1
ATOM 1527 O O . GLU A 1 206 ? 1.096 6.921 32.514 1.00 52.44 206 GLU A O 1
ATOM 1532 N N . LYS A 1 207 ? 1.899 8.773 33.500 1.00 52.59 207 LYS A N 1
ATOM 1533 C CA . LYS A 1 207 ? 1.084 8.652 34.706 1.00 52.59 207 LYS A CA 1
ATOM 1534 C C . LYS A 1 207 ? -0.344 9.056 34.362 1.00 52.59 207 LYS A C 1
ATOM 1536 O O . LYS A 1 207 ? -0.741 10.200 34.567 1.00 52.59 207 LYS A O 1
ATOM 1541 N N . HIS A 1 208 ? -1.129 8.118 33.858 1.00 53.88 208 HIS A N 1
ATOM 1542 C CA . HIS A 1 208 ? -2.574 8.272 33.866 1.00 53.88 208 HIS A CA 1
ATOM 1543 C C . HIS A 1 208 ? -3.090 8.053 35.293 1.00 53.88 208 HIS A C 1
ATOM 1545 O O . HIS A 1 208 ? -2.615 7.176 36.018 1.00 53.88 208 HIS A O 1
ATOM 1551 N N . SER A 1 209 ? -4.076 8.849 35.711 1.00 53.34 209 SER A N 1
ATOM 1552 C CA . SER A 1 209 ? -4.820 8.563 36.938 1.00 53.34 209 SER A CA 1
ATOM 1553 C C . SER A 1 209 ? -5.660 7.308 36.688 1.00 53.34 209 SER A C 1
ATOM 1555 O O . SER A 1 209 ? -6.706 7.367 36.042 1.00 53.34 209 SER A O 1
ATOM 1557 N N . HIS A 1 210 ? -5.167 6.144 37.109 1.00 47.19 210 HIS A N 1
ATOM 1558 C CA . HIS A 1 210 ? -5.914 4.899 36.982 1.00 47.19 210 HIS A CA 1
ATOM 1559 C C . HIS A 1 210 ? -7.139 4.944 37.904 1.00 47.19 210 HIS A C 1
ATOM 1561 O O . HIS A 1 210 ? -7.006 4.881 39.126 1.00 47.19 210 HIS A O 1
ATOM 1567 N N . ARG A 1 211 ? -8.350 4.958 37.333 1.00 56.25 211 ARG A N 1
ATOM 1568 C CA . ARG A 1 211 ? -9.510 4.397 38.035 1.00 56.25 211 ARG A CA 1
ATOM 1569 C C . ARG A 1 211 ? -9.345 2.882 37.967 1.00 56.25 211 ARG A C 1
ATOM 1571 O O . ARG A 1 211 ? -9.664 2.270 36.954 1.00 56.25 211 ARG A O 1
ATOM 1578 N N . GLY A 1 212 ? -8.711 2.319 38.993 1.00 42.47 212 GLY A N 1
ATOM 1579 C CA . GLY A 1 212 ? -8.364 0.903 39.046 1.00 42.47 212 GLY A CA 1
ATOM 1580 C C . GLY A 1 212 ? -9.575 0.003 38.798 1.00 42.47 212 GLY A C 1
ATOM 1581 O O . GLY A 1 212 ? -10.651 0.223 39.352 1.00 42.47 212 GLY A O 1
ATOM 1582 N N . SER A 1 213 ? -9.384 -1.024 37.975 1.00 42.31 213 SER A N 1
ATOM 1583 C CA . SER A 1 213 ? -10.330 -2.125 37.831 1.00 42.31 213 SER A CA 1
ATOM 1584 C C . SER A 1 213 ? -10.234 -3.017 39.068 1.00 42.31 213 SER A C 1
ATOM 1586 O O . SER A 1 213 ? -9.451 -3.962 39.101 1.00 42.31 213 SER A O 1
ATOM 1588 N N . THR A 1 214 ? -11.009 -2.726 40.111 1.00 41.25 214 THR A N 1
ATOM 1589 C CA . THR A 1 214 ? -11.272 -3.711 41.165 1.00 41.25 214 THR A CA 1
ATOM 1590 C C . THR A 1 214 ? -12.313 -4.693 40.645 1.00 41.25 214 THR A C 1
ATOM 1592 O O . THR A 1 214 ? -13.509 -4.397 40.624 1.00 41.25 214 THR A O 1
ATOM 1595 N N . ALA A 1 215 ? -11.862 -5.863 40.205 1.00 41.34 215 ALA A N 1
ATOM 1596 C CA . ALA A 1 215 ? -12.719 -7.038 40.182 1.00 41.34 215 ALA A CA 1
ATOM 1597 C C . ALA A 1 215 ? -13.035 -7.434 41.640 1.00 41.34 215 ALA A C 1
ATOM 1599 O O . ALA A 1 215 ? -12.134 -7.440 42.470 1.00 41.34 215 ALA A O 1
ATOM 1600 N N . SER A 1 216 ? -14.311 -7.744 41.904 1.00 42.81 216 SER A N 1
ATOM 1601 C CA . SER A 1 216 ? -14.937 -8.198 43.165 1.00 42.81 216 SER A CA 1
ATOM 1602 C C . SER A 1 216 ? -15.257 -7.143 44.246 1.00 42.81 216 SER A C 1
ATOM 1604 O O . SER A 1 216 ? -14.490 -6.937 45.181 1.00 42.81 216 SER A O 1
ATOM 1606 N N . ASN A 1 217 ? -16.448 -6.529 44.180 1.00 33.22 217 ASN A N 1
ATOM 1607 C CA . ASN A 1 217 ? -17.565 -6.872 45.081 1.00 33.22 217 ASN A CA 1
ATOM 1608 C C . ASN A 1 217 ? -18.854 -6.085 44.747 1.00 33.22 217 ASN A C 1
ATOM 1610 O O . ASN A 1 217 ? -18.831 -4.887 44.496 1.00 33.22 217 ASN A O 1
ATOM 1614 N N . SER A 1 218 ? -19.961 -6.829 44.731 1.00 37.03 218 SER A N 1
ATOM 1615 C CA . SER A 1 218 ? -21.390 -6.463 44.772 1.00 37.03 218 SER A CA 1
ATOM 1616 C C . SER A 1 218 ? -21.817 -4.979 44.845 1.00 37.03 218 SER A C 1
ATOM 1618 O O . SER A 1 218 ? -21.603 -4.302 45.845 1.00 37.03 218 SER A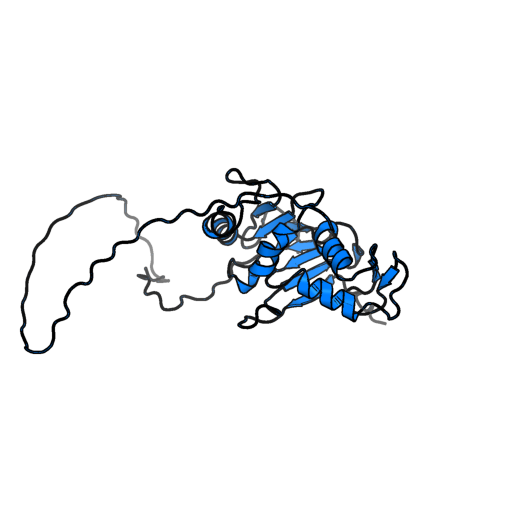 O 1
ATOM 1620 N N . SER A 1 219 ? -22.560 -4.566 43.809 1.00 44.31 219 SER A N 1
ATOM 1621 C CA . SER A 1 219 ? -23.734 -3.664 43.779 1.00 44.31 219 SER A CA 1
ATOM 1622 C C . SER A 1 219 ? -23.921 -2.580 44.859 1.00 44.31 219 SER A C 1
ATOM 1624 O O . SER A 1 219 ? -24.274 -2.881 45.997 1.00 44.31 219 SER A O 1
ATOM 1626 N N . THR A 1 220 ? -23.947 -1.311 44.433 1.00 33.69 220 THR A N 1
ATOM 1627 C CA . THR A 1 220 ? -24.985 -0.326 44.825 1.00 33.69 220 THR A CA 1
ATOM 1628 C C . THR A 1 220 ? -25.051 0.834 43.808 1.00 33.69 220 THR A C 1
ATOM 1630 O O . THR A 1 220 ? -24.017 1.165 43.226 1.00 33.69 220 THR A O 1
ATOM 1633 N N . PRO A 1 221 ? -26.231 1.442 43.542 1.00 53.81 221 PRO A N 1
ATOM 1634 C CA . PRO A 1 221 ? -26.433 2.359 42.416 1.00 53.81 221 PRO A CA 1
ATOM 1635 C C . PRO A 1 221 ? -26.712 3.803 42.863 1.00 53.81 221 PRO A C 1
ATOM 1637 O O . PRO A 1 221 ? -27.768 4.060 43.415 1.00 53.81 221 PRO A O 1
ATOM 1640 N N . TYR A 1 222 ? -25.828 4.753 42.569 1.00 36.88 222 TYR A N 1
ATOM 1641 C CA . TYR A 1 222 ? -26.075 6.209 42.598 1.00 36.88 222 TYR A CA 1
ATOM 1642 C C . TYR A 1 222 ? -24.957 6.839 41.746 1.00 36.88 222 TYR A C 1
ATOM 1644 O O . TYR A 1 222 ? -23.832 6.356 41.789 1.00 36.88 222 TYR A O 1
ATOM 1652 N N . GLY A 1 223 ? -25.113 7.857 40.909 1.00 31.70 223 GLY A N 1
ATOM 1653 C CA . GLY A 1 223 ? -26.086 8.932 40.770 1.00 31.70 223 GLY A CA 1
ATOM 1654 C C . GLY A 1 223 ? -25.286 10.114 40.189 1.00 31.70 223 GLY A C 1
ATOM 1655 O O . GLY A 1 223 ? -24.125 10.297 40.539 1.00 31.70 223 GLY A O 1
ATOM 1656 N N . SER A 1 224 ? -25.875 10.823 39.235 1.00 37.50 224 SER A N 1
ATOM 1657 C CA . SER A 1 224 ? -25.361 11.949 38.437 1.00 37.50 224 SER A CA 1
ATOM 1658 C C . SER A 1 224 ? -24.551 13.032 39.174 1.00 37.50 224 SER A C 1
ATOM 1660 O O . SER A 1 224 ? -24.830 13.326 40.329 1.00 37.50 224 SER A O 1
ATOM 1662 N N . HIS A 1 225 ? -23.632 13.716 38.472 1.00 34.16 225 HIS A N 1
ATOM 1663 C CA . HIS A 1 225 ? -23.823 15.111 38.024 1.00 34.16 225 HIS A CA 1
ATOM 1664 C C . HIS A 1 225 ? -22.595 15.695 37.297 1.00 34.16 225 HIS A C 1
ATOM 1666 O O . HIS A 1 225 ? -21.448 15.485 37.682 1.00 34.16 225 HIS A O 1
ATOM 1672 N N . ASP A 1 226 ? -22.916 16.437 36.238 1.00 35.12 226 ASP A N 1
ATOM 1673 C CA . ASP A 1 226 ? -22.082 17.329 35.430 1.00 35.12 226 ASP A CA 1
ATOM 1674 C C . ASP A 1 226 ? -21.728 18.650 36.143 1.00 35.12 226 ASP A C 1
ATOM 1676 O O . ASP A 1 226 ? -22.488 19.111 36.995 1.00 35.12 226 ASP A O 1
ATOM 1680 N N . ALA A 1 227 ? -20.678 19.306 35.618 1.00 34.00 227 ALA A N 1
ATOM 1681 C CA . ALA A 1 227 ? -20.373 20.751 35.671 1.00 34.00 227 ALA A CA 1
ATOM 1682 C C . ALA A 1 227 ? -19.980 21.323 37.064 1.00 34.00 227 ALA A C 1
ATOM 1684 O O . ALA A 1 227 ? -20.495 20.921 38.090 1.00 34.00 227 ALA A O 1
ATOM 1685 N N . SER A 1 228 ? -19.083 22.296 37.260 1.00 31.91 228 SER A N 1
ATOM 1686 C CA . SER A 1 228 ? -18.671 23.457 36.467 1.00 31.91 228 SER A CA 1
ATOM 1687 C C . SER A 1 228 ? -17.519 24.201 37.194 1.00 31.91 228 SER A C 1
ATOM 1689 O O . SER A 1 228 ? -17.376 24.089 38.406 1.00 31.91 228 SER A O 1
ATOM 1691 N N . SER A 1 229 ? -16.713 24.943 36.421 1.00 33.28 229 SER A N 1
ATOM 1692 C CA . SER A 1 229 ? -16.075 26.257 36.692 1.00 33.28 229 SER A CA 1
ATOM 1693 C C . SER A 1 229 ? -15.661 26.713 38.110 1.00 33.28 229 SER A C 1
ATOM 1695 O O . SER A 1 229 ? -16.495 26.803 39.005 1.00 33.28 229 SER A O 1
ATOM 1697 N N . GLY A 1 230 ? -14.450 27.291 38.224 1.00 29.34 230 GLY A N 1
ATOM 1698 C CA . GLY A 1 230 ? -14.194 28.385 39.182 1.00 29.34 230 GLY A CA 1
ATOM 1699 C C . GLY A 1 230 ? -12.738 28.610 39.615 1.00 29.34 230 GLY A C 1
ATOM 1700 O O . GLY A 1 230 ? -12.214 27.872 40.439 1.00 29.34 230 GLY A O 1
ATOM 1701 N N . ASN A 1 231 ? -12.115 29.681 39.108 1.00 32.12 231 ASN A N 1
ATOM 1702 C CA . ASN A 1 231 ? -10.894 30.311 39.641 1.00 32.12 231 ASN A CA 1
ATOM 1703 C C . ASN A 1 231 ? -11.073 30.793 41.101 1.00 32.12 231 ASN A C 1
ATOM 1705 O O . ASN A 1 231 ? -12.127 31.339 41.410 1.00 32.12 231 ASN A O 1
ATOM 1709 N N . PHE A 1 232 ? -10.020 30.736 41.936 1.00 31.12 232 PHE A N 1
ATOM 1710 C CA . PHE A 1 232 ? -9.238 31.893 42.446 1.00 31.12 232 PHE A CA 1
ATOM 1711 C C . PHE A 1 232 ? -8.306 31.518 43.631 1.00 31.12 232 PHE A C 1
ATOM 1713 O O . PHE A 1 232 ? -8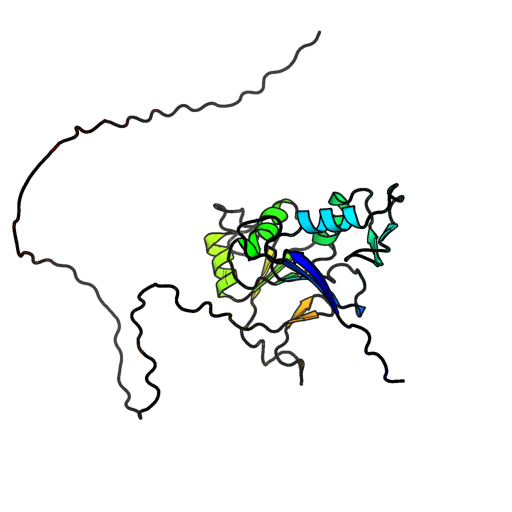.715 30.912 44.612 1.00 31.12 232 PHE A O 1
ATOM 1720 N N . ASN A 1 233 ? -7.043 31.937 43.480 1.00 33.00 233 ASN A N 1
ATOM 1721 C CA . ASN A 1 233 ? -5.918 32.180 44.405 1.00 33.00 233 ASN A CA 1
ATOM 1722 C C . ASN A 1 233 ? -6.052 31.999 45.934 1.00 33.00 233 ASN A C 1
ATOM 1724 O O . ASN A 1 233 ? -6.909 32.618 46.553 1.00 33.00 233 ASN A O 1
ATOM 1728 N N . TYR A 1 234 ? -5.007 31.408 46.545 1.00 32.12 234 TYR A N 1
ATOM 1729 C CA . TYR A 1 234 ? -4.233 32.013 47.653 1.00 32.12 234 TYR A CA 1
ATOM 1730 C C . TYR A 1 234 ? -2.843 31.335 47.810 1.00 32.12 234 TYR A C 1
ATOM 1732 O O . TYR A 1 234 ? -2.737 30.118 47.924 1.00 32.12 234 TYR A O 1
ATOM 1740 N N . THR A 1 235 ? -1.767 32.128 47.808 1.00 35.56 235 THR A N 1
ATOM 1741 C CA . THR A 1 235 ? -0.368 31.791 48.202 1.00 35.56 235 THR A CA 1
ATOM 1742 C C . THR A 1 235 ? -0.083 32.314 49.634 1.00 35.56 235 THR A C 1
ATOM 1744 O O . THR A 1 235 ? -0.976 32.979 50.159 1.00 35.56 235 THR A O 1
ATOM 1747 N N . PRO A 1 236 ? 1.126 32.227 50.261 1.00 47.94 236 PRO A N 1
ATOM 1748 C CA . PRO A 1 236 ? 2.376 31.492 49.955 1.00 47.94 236 PRO A CA 1
ATOM 1749 C C . PRO A 1 236 ? 3.007 30.760 51.181 1.00 47.94 236 PRO A C 1
ATOM 1751 O O . PRO A 1 236 ? 2.693 31.046 52.334 1.00 47.94 236 PRO A O 1
ATOM 1754 N N . ARG A 1 237 ? 4.038 29.927 50.960 1.00 31.66 237 ARG A N 1
ATOM 1755 C CA . ARG A 1 237 ? 5.115 29.722 51.954 1.00 31.66 237 ARG A CA 1
ATOM 1756 C C . ARG A 1 237 ? 6.489 29.854 51.295 1.00 31.66 237 ARG A C 1
ATOM 1758 O O . ARG A 1 237 ? 6.786 29.170 50.323 1.00 31.66 237 ARG A O 1
ATOM 1765 N N . ARG A 1 238 ? 7.280 30.786 51.837 1.00 31.39 238 ARG A N 1
ATOM 1766 C CA . ARG A 1 238 ? 8.724 30.967 51.633 1.00 31.39 238 ARG A CA 1
ATOM 1767 C C . ARG A 1 238 ? 9.472 29.840 52.341 1.00 31.39 238 ARG A C 1
ATOM 1769 O O . ARG A 1 238 ? 9.121 29.556 53.476 1.00 31.39 238 ARG A O 1
ATOM 1776 N N . ASP A 1 239 ? 10.552 29.361 51.733 1.00 31.81 239 ASP A N 1
ATOM 1777 C CA . ASP A 1 239 ? 11.802 29.099 52.44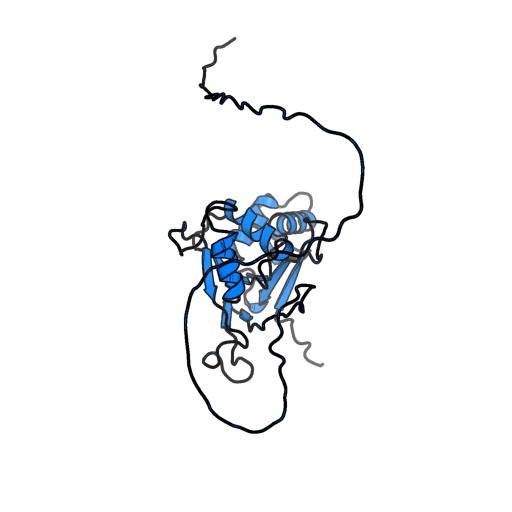9 1.00 31.81 239 ASP A CA 1
ATOM 1778 C C . ASP A 1 239 ? 12.996 29.428 51.544 1.00 31.81 239 ASP A C 1
ATOM 1780 O O . ASP A 1 239 ? 12.975 29.248 50.327 1.00 31.81 239 ASP A O 1
ATOM 1784 N N . THR A 1 240 ? 13.996 30.031 52.173 1.00 30.33 240 THR A N 1
ATOM 1785 C CA . THR A 1 240 ? 15.158 30.728 51.618 1.00 30.33 240 THR A CA 1
ATOM 1786 C C . THR A 1 240 ? 16.429 29.902 51.800 1.00 30.33 240 THR A C 1
ATOM 1788 O O . THR A 1 240 ? 16.722 29.560 52.936 1.00 30.33 240 THR A O 1
ATOM 1791 N N . TYR A 1 241 ? 17.245 29.712 50.756 1.00 38.00 241 TYR A N 1
ATOM 1792 C CA . TYR A 1 241 ? 18.711 29.592 50.866 1.00 38.00 241 TYR A CA 1
ATOM 1793 C C . TYR A 1 241 ? 19.376 30.191 49.613 1.00 38.00 241 TYR A C 1
ATOM 1795 O O . TYR A 1 241 ? 18.826 30.114 48.517 1.00 38.00 241 TYR A O 1
ATOM 1803 N N . GLY A 1 242 ? 20.494 30.899 49.808 1.00 30.44 242 GLY A N 1
ATOM 1804 C CA . GLY A 1 242 ? 20.975 31.961 48.918 1.00 30.44 242 GLY A CA 1
ATOM 1805 C C . GLY A 1 242 ? 22.148 31.647 47.976 1.00 30.44 242 GLY A C 1
ATOM 1806 O O . GLY A 1 242 ? 22.945 30.757 48.239 1.00 30.44 242 GLY A O 1
ATOM 1807 N N . THR A 1 243 ? 22.227 32.508 46.942 1.00 33.56 243 THR A N 1
ATOM 1808 C CA . THR A 1 243 ? 23.385 33.191 46.286 1.00 33.56 243 THR A CA 1
ATOM 1809 C C . THR A 1 243 ? 24.581 32.406 45.709 1.00 33.56 243 THR A C 1
ATOM 1811 O O . THR A 1 243 ? 24.986 31.415 46.298 1.00 33.56 243 THR A O 1
ATOM 1814 N N . PRO A 1 244 ? 25.337 32.974 44.732 1.00 43.28 244 PRO A N 1
ATOM 1815 C CA . PRO A 1 244 ? 24.988 33.935 43.664 1.00 43.28 244 PRO A CA 1
ATOM 1816 C C . PRO A 1 244 ? 25.538 33.506 42.270 1.00 43.28 244 PRO A C 1
ATOM 1818 O O . PRO A 1 244 ? 26.289 32.545 42.174 1.00 43.28 244 PRO A O 1
ATOM 1821 N N . HIS A 1 245 ? 25.205 34.257 41.203 1.00 30.00 245 HIS A N 1
ATOM 1822 C CA . HIS A 1 245 ? 26.134 34.809 40.182 1.00 30.00 245 HIS A CA 1
ATOM 1823 C C . HIS A 1 245 ? 25.553 34.873 38.743 1.00 30.00 245 HIS A C 1
ATOM 1825 O O . HIS A 1 245 ? 25.062 33.892 38.200 1.00 30.00 245 HIS A O 1
ATOM 1831 N N . MET A 1 246 ? 25.724 36.063 38.144 1.00 32.19 246 MET A N 1
ATOM 1832 C CA . MET A 1 246 ? 25.777 36.441 36.716 1.00 32.19 246 MET A CA 1
ATOM 1833 C C . MET A 1 246 ? 24.480 36.692 35.921 1.00 32.19 246 MET A C 1
ATOM 1835 O O . MET A 1 246 ? 23.709 35.802 35.587 1.00 32.19 246 MET A O 1
ATOM 1839 N N . GLN A 1 247 ? 24.324 37.973 35.557 1.00 38.53 247 GLN A N 1
ATOM 1840 C CA . GLN A 1 247 ? 23.426 38.509 34.531 1.00 38.53 247 GLN A CA 1
ATOM 1841 C C . GLN A 1 247 ? 23.815 38.022 33.128 1.00 38.53 247 GLN A C 1
ATOM 1843 O O . GLN A 1 247 ? 25.004 37.887 32.834 1.00 38.53 247 GLN A O 1
ATOM 1848 N N . PRO A 1 248 ? 22.834 37.932 32.217 1.00 40.91 248 PRO A N 1
ATOM 1849 C CA . PRO A 1 248 ? 23.039 38.539 30.900 1.00 40.91 248 PRO A CA 1
ATOM 1850 C C . PRO A 1 248 ? 21.909 39.496 30.479 1.00 40.91 248 PRO A C 1
ATOM 1852 O O . PRO A 1 248 ? 20.734 39.305 30.781 1.00 40.91 248 PRO A O 1
ATOM 1855 N N . GLN A 1 249 ? 22.323 40.533 29.752 1.00 41.22 249 GLN A N 1
ATOM 1856 C CA . GLN A 1 249 ? 21.527 41.559 29.068 1.00 41.22 249 GLN A CA 1
ATOM 1857 C C . GLN A 1 249 ? 20.593 40.978 27.980 1.00 41.22 249 GLN A C 1
ATOM 1859 O O . GLN A 1 249 ? 20.927 39.951 27.386 1.00 41.22 249 GLN A O 1
ATOM 1864 N N . PRO A 1 250 ? 19.472 41.646 27.634 1.00 37.16 250 PRO A N 1
ATOM 1865 C CA . PRO A 1 250 ? 18.605 41.222 26.539 1.00 37.16 250 PRO A CA 1
ATOM 1866 C C . PRO A 1 250 ? 19.104 41.742 25.178 1.00 37.16 250 PRO A C 1
ATOM 1868 O O . PRO A 1 250 ? 19.272 42.944 24.982 1.00 37.16 250 PRO A O 1
ATOM 1871 N N . MET A 1 251 ? 19.279 40.839 24.208 1.00 36.19 251 MET A N 1
ATOM 1872 C CA . MET A 1 251 ? 19.404 41.201 22.792 1.00 36.19 251 MET A CA 1
ATOM 1873 C C . MET A 1 251 ? 18.021 41.301 22.142 1.00 36.19 251 MET A C 1
ATOM 1875 O O . MET A 1 251 ? 17.202 40.384 22.215 1.00 36.19 251 MET A O 1
ATOM 1879 N N . SER A 1 252 ? 17.786 42.435 21.488 1.00 35.28 252 SER A N 1
ATOM 1880 C CA . SER A 1 252 ? 16.637 42.727 20.641 1.00 35.28 252 SER A CA 1
ATOM 1881 C C . SER A 1 252 ? 16.661 41.875 19.366 1.00 35.28 252 SER A C 1
ATOM 1883 O O . SER A 1 252 ? 17.684 41.746 18.696 1.00 35.28 252 SER A O 1
ATOM 1885 N N . ARG A 1 253 ? 15.511 41.296 19.006 1.00 35.00 253 ARG A N 1
ATOM 1886 C CA . ARG A 1 253 ? 15.317 40.546 17.760 1.00 35.00 253 ARG A CA 1
ATOM 1887 C C . ARG A 1 253 ? 14.428 41.372 16.833 1.00 35.00 253 ARG A C 1
ATOM 1889 O O . ARG A 1 253 ? 13.212 41.377 16.988 1.00 35.00 253 ARG A O 1
ATOM 1896 N N . ALA A 1 254 ? 15.042 42.080 15.891 1.00 36.59 254 ALA A N 1
ATOM 1897 C CA . ALA A 1 254 ? 14.364 42.612 14.715 1.00 36.59 254 ALA A CA 1
ATOM 1898 C C . ALA A 1 254 ? 14.533 41.594 13.580 1.00 36.59 254 ALA A C 1
ATOM 1900 O O . ALA A 1 254 ? 15.658 41.281 13.200 1.00 36.59 254 ALA A O 1
ATOM 1901 N N . HIS A 1 255 ? 13.426 41.061 13.063 1.00 36.34 255 HIS A N 1
ATOM 1902 C CA . HIS A 1 255 ? 13.403 40.297 11.815 1.00 36.34 255 HIS A CA 1
ATOM 1903 C C . HIS A 1 255 ? 12.712 41.149 10.759 1.00 36.34 255 HIS A C 1
ATOM 1905 O O . HIS A 1 255 ? 11.509 41.394 10.839 1.00 36.34 255 HIS A O 1
ATOM 1911 N N . SER A 1 256 ? 13.494 41.629 9.797 1.00 35.31 256 SER A N 1
ATOM 1912 C CA . SER A 1 256 ? 13.012 42.248 8.570 1.00 35.31 256 SER A CA 1
ATOM 1913 C C . SER A 1 256 ? 12.730 41.172 7.521 1.00 35.31 256 SER A C 1
ATOM 1915 O O . SER A 1 256 ? 13.530 40.277 7.259 1.00 35.31 256 SER A O 1
ATOM 1917 N N . ILE A 1 257 ? 11.546 41.291 6.933 1.00 34.56 257 ILE A N 1
ATOM 1918 C CA . ILE A 1 257 ? 11.041 40.541 5.787 1.00 34.56 257 ILE A CA 1
ATOM 1919 C C . ILE A 1 257 ? 11.855 40.931 4.547 1.00 34.56 257 ILE A C 1
ATOM 1921 O O . ILE A 1 257 ? 11.938 42.116 4.227 1.00 34.56 257 ILE A O 1
ATOM 1925 N N . VAL A 1 258 ? 12.389 39.953 3.810 1.00 34.75 258 VAL A N 1
ATOM 1926 C CA . VAL A 1 258 ? 12.786 40.148 2.408 1.00 34.75 258 VAL A CA 1
ATOM 1927 C C . VAL A 1 258 ? 12.145 39.063 1.556 1.00 34.75 258 VAL A C 1
ATOM 1929 O O . VAL A 1 258 ? 12.440 37.876 1.663 1.00 34.75 258 VAL A O 1
ATOM 1932 N N . ASN A 1 259 ? 11.227 39.541 0.730 1.00 33.78 259 ASN A N 1
ATOM 1933 C CA . ASN A 1 259 ? 10.497 38.851 -0.312 1.00 33.78 259 ASN A CA 1
ATOM 1934 C C . ASN A 1 259 ? 11.400 38.809 -1.561 1.00 33.78 259 ASN A C 1
ATOM 1936 O O . ASN A 1 259 ? 11.849 39.867 -2.002 1.00 33.78 259 ASN A O 1
ATOM 1940 N N . GLN A 1 260 ? 11.676 37.637 -2.139 1.00 35.06 260 GLN A N 1
ATOM 1941 C CA . GLN A 1 260 ? 12.263 37.547 -3.482 1.00 35.06 260 GLN A CA 1
ATOM 1942 C C . GLN A 1 260 ? 11.369 36.708 -4.391 1.00 35.06 260 GLN A C 1
ATOM 1944 O O . GLN A 1 260 ? 11.301 35.485 -4.314 1.00 35.06 260 GLN A O 1
ATOM 1949 N N . SER A 1 261 ? 10.670 37.437 -5.252 1.00 33.75 261 SER A N 1
ATOM 1950 C CA . SER A 1 261 ? 9.952 36.980 -6.431 1.00 33.75 261 SER A CA 1
ATOM 1951 C C . SER A 1 261 ? 10.930 36.570 -7.535 1.00 33.75 261 SER A C 1
ATOM 1953 O O . SER A 1 261 ? 11.776 37.368 -7.935 1.00 33.75 261 SER A O 1
ATOM 1955 N N . PHE A 1 262 ? 10.763 35.358 -8.066 1.00 33.22 262 PHE A N 1
ATOM 1956 C CA . PHE A 1 262 ? 11.386 34.913 -9.311 1.00 33.22 262 PHE A CA 1
ATOM 1957 C C . PHE A 1 262 ? 10.649 35.527 -10.506 1.00 33.22 262 PHE A C 1
ATOM 1959 O O . PHE A 1 262 ? 9.465 35.263 -10.712 1.00 33.22 262 PHE A O 1
ATOM 1966 N N . THR A 1 263 ? 11.355 36.316 -11.314 1.00 35.41 263 THR A N 1
ATOM 1967 C CA . THR A 1 263 ? 10.921 36.700 -12.659 1.00 35.41 263 THR A CA 1
ATOM 1968 C C . THR A 1 263 ? 11.727 35.923 -13.696 1.00 35.41 263 THR A C 1
ATOM 1970 O O . THR A 1 263 ? 12.955 35.884 -13.687 1.00 35.41 263 THR A O 1
ATOM 1973 N N . SER A 1 264 ? 10.993 35.266 -14.587 1.00 36.75 264 SER A N 1
ATOM 1974 C CA . SER A 1 264 ? 11.467 34.607 -15.799 1.00 36.75 264 SER A CA 1
ATOM 1975 C C . SER A 1 264 ? 12.003 35.632 -16.802 1.00 36.75 264 SER A C 1
ATOM 1977 O O . SER A 1 264 ? 11.291 36.576 -17.148 1.00 36.75 264 SER A O 1
ATOM 1979 N N . GLY A 1 265 ? 13.219 35.419 -17.307 1.00 33.69 265 GLY A N 1
ATOM 1980 C CA . GLY A 1 265 ? 13.859 36.255 -18.322 1.00 33.69 265 GLY A CA 1
ATOM 1981 C C . GLY A 1 265 ? 14.514 35.407 -19.409 1.00 33.69 265 GLY A C 1
ATOM 1982 O O . GLY A 1 265 ? 15.283 34.499 -19.120 1.00 33.69 265 GLY A O 1
ATOM 1983 N N . LEU A 1 266 ? 14.137 35.706 -20.647 1.00 36.59 266 LEU A N 1
ATOM 1984 C CA . LEU A 1 266 ? 14.433 35.024 -21.904 1.00 36.59 266 LEU A CA 1
ATOM 1985 C C . LEU A 1 266 ? 15.924 34.923 -22.284 1.00 36.59 266 LEU A C 1
ATOM 1987 O O . LEU A 1 266 ? 16.745 35.771 -21.951 1.00 36.59 266 LEU A O 1
ATOM 1991 N N . SER A 1 267 ? 16.202 33.894 -23.090 1.00 40.62 267 SER A N 1
ATOM 1992 C CA . SER A 1 267 ? 17.410 33.674 -23.902 1.00 40.62 267 SER A CA 1
ATOM 1993 C C . SER A 1 267 ? 17.701 34.842 -24.867 1.00 40.62 267 SER A C 1
ATOM 1995 O O . SER A 1 267 ? 16.765 35.517 -25.305 1.00 40.62 267 SER A O 1
ATOM 1997 N N . PRO A 1 268 ? 18.969 35.032 -25.285 1.00 48.47 268 PRO A N 1
ATOM 1998 C CA . PRO A 1 268 ? 19.251 34.792 -26.702 1.00 48.47 268 PRO A CA 1
ATOM 1999 C C . PRO A 1 268 ? 20.610 34.138 -27.019 1.00 48.47 268 PRO A C 1
ATOM 2001 O O . PRO A 1 268 ? 21.600 34.279 -26.309 1.00 48.47 268 PRO A O 1
ATOM 2004 N N . ARG A 1 269 ? 20.578 33.453 -28.168 1.00 43.66 269 ARG A N 1
ATOM 2005 C CA . ARG A 1 269 ? 21.638 33.010 -29.092 1.00 43.66 269 ARG A CA 1
ATOM 2006 C C . ARG A 1 269 ? 23.035 33.633 -28.918 1.00 43.66 269 ARG A C 1
ATOM 2008 O O . ARG A 1 269 ? 23.166 34.850 -29.020 1.00 43.66 269 ARG A O 1
ATOM 2015 N N . GLN A 1 270 ? 24.057 32.775 -28.922 1.00 44.09 270 GLN A N 1
ATOM 2016 C CA . GLN A 1 270 ? 24.961 32.535 -30.062 1.00 44.09 270 GLN A CA 1
ATOM 2017 C C . GLN A 1 270 ? 25.438 31.083 -30.027 1.00 44.09 270 GLN A C 1
ATOM 2019 O O . GLN A 1 270 ? 25.572 30.551 -28.904 1.00 44.09 270 GLN A O 1
#

Organism: Cordyceps confragosa (NCBI:txid2714763)

pLDDT: mean 79.28, std 25.13, range [29.34, 98.62]

Sequence (270 aa):
MADQASPSLQVIVLGSGGGPQESNVTAFLVRSIEQDWRKGSLVAVDAGVHLSAITRLIEEATPSPTPTPPFTLTSGPFAGLRLPHGTASANAAHVTRTLVDTFLITHPHLDHISGFVINTAGLPGTRPKKLAALPSTIQAFKTHIFNNVIWPNLSDENNGAGLITYLRLMEGGSPALGDGEGKGYLEVCEGLQVKTWSVSHGHCLEKHSHRGSTASNSSTPYGSHDASSGNFNYTPRRDTYGTPHMQPQPMSRAHSIVNQSFTSGLSPRQ

Secondary structure (DSSP, 8-state):
--------EEEEEEE-B-SS-GGGBSEEEEEEGGGTT-TT-EEEE--SS-HHHHHHHHHHHS-SSPPPSSEE--SSTTTT-EE-SSSHHHHHHHIIIIIEEEEE-S---HHHHHHHHHHGGG---SSPEEEEE-HHHHHHIIIIIBSSSSB---BSSTT--SSEEEEE--BT-BTTS-SGGGTB-EEEETTEEE-B-PPP----S-------------------------------------------PPPP------------------

Radius of gyration: 27.69 Å; chains: 1; bounding box: 53×83×82 Å

Foldseek 3Di:
DPPPPDDQKAKDQLADDCDPDQNRFGKIWMFGVVCQQAFQRIEIEFPSDALNSQLVQQVVQADPVGDDPQDARCDGSRHRDGAGDRHSNVRSLCCVQTRHQEYEQQAQDNSRCVRVLVCVVVDPHPAAHEYEYAPRRVVCCCPPNCPCPNHPNCPPPPPHVNNYYYDHADAQADQPDDDDPCGRWDDPTVSDTDHDHRDDPDDDPDPDPDPDPDDDDDDDDDDDDDDDDDDDDDDDDDDDDDDDDDDDDDDDDDDDDDDDDDDDDDDDDD